Protein AF-A0A4S8IXX2-F1 (afdb_monomer)

Mean predicted aligned error: 16.17 Å

Solvent-accessible surface area (backbone atoms only — not comparable to full-atom values): 12368 Å² total; per-residue (Å²): 140,84,85,82,76,86,82,78,75,80,80,81,74,76,79,75,79,65,59,66,34,79,35,78,36,78,35,72,67,45,66,26,77,25,74,28,74,30,72,52,15,35,19,37,19,36,22,33,17,50,48,18,38,21,39,20,35,20,34,20,49,48,17,36,21,38,20,35,23,34,21,47,47,18,39,22,38,20,36,22,35,18,47,47,19,37,21,38,20,36,22,34,20,46,46,19,38,21,36,21,36,24,34,18,48,45,19,38,22,38,22,35,24,34,18,45,47,19,38,23,39,21,36,23,34,20,50,48,21,38,22,38,22,36,24,36,18,48,45,21,38,23,40,22,37,24,34,19,48,47,19,40,20,39,21,36,25,36,16,54,53,24,44,20,40,24,35,26,34,23,71,66,36,44,30,40,31,36,25,31,6,45,64,49,51,60,47,69,48,62,67,49,97,66,46,49,75,47,74,50,57,46,75,79,79,78,84,78,86,83,88,88,84,82,90,80,90,72,84,73,62,64,39,62,25,38,26,83,89,74,76,45,75,44,81,35,43,81,85,62,50,62,31,91,90,73,72,42,64,39,43,69,74,70,82,87,76,84,133

Foldseek 3Di:
DDDDDDDDDDDDDPDDPFDEWEWEWEDEAEEIETEWEDEAEEYHYEYEYEAEEYHYEYEYEAYEYHYEYEYEAYEYHYEYEYEAEEYHWEYEYEAEEYHTEYEYEAEEYHYEYEYEHYEYHTEYEYEHYEYEYEYEYEHYEYHYEYEYEAEEYEYEYEYEHYAYEYEYEYNHYEYEYEYEYANAHYDYDYDDPHYDYHYDYNPPDPDDDDDDDDDDDDDQQWFWWADPVVRDIDGHGPPDQADPPPRGGTHTPDPPDDD

pLDDT: mean 72.52, std 16.76, range [26.11, 91.19]

Radius of gyration: 26.96 Å; Cα contacts (8 Å, |Δi|>4): 853; chains: 1; bounding box: 91×46×89 Å

Sequence (259 aa):
MRTAGPATTPAETPPAPATDTTGSSYDASGDTTGSSYDASGDTTGSSYDASGDTTGSSYDASGDTTGSSYDASGDTTGSSYDASGDTTGSSYDASGDTTGSSYDASGDTTGSSYDASGDTTGSSYDASGDTTGSSYDASGDTTGSSYDASGDTTGSSYDASGDTTGSSYDASGDTTGSSYDASGDTTASGDTPGSSSLSSASSTETSASVDHVGGGGGGHVLVAAGCRACFTYFMVPKRAHVCPSCGGRLFHLGNNGSS

Structure (mmCIF, N/CA/C/O backbone):
data_AF-A0A4S8IXX2-F1
#
_entry.id   AF-A0A4S8IXX2-F1
#
loop_
_atom_site.group_PDB
_atom_site.id
_atom_site.type_symbol
_atom_site.label_atom_id
_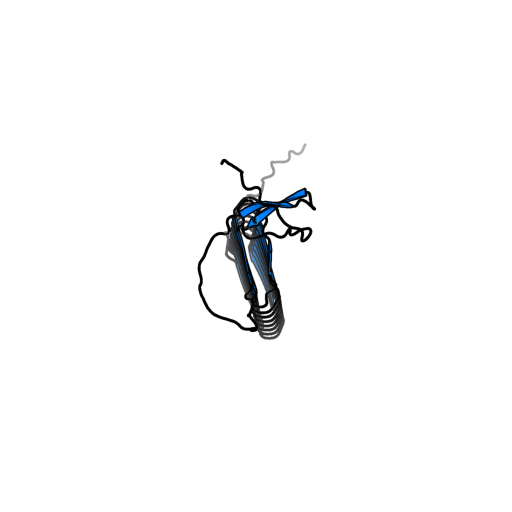atom_site.label_alt_id
_atom_site.label_comp_id
_atom_site.label_asym_id
_atom_site.label_entity_id
_atom_site.label_seq_id
_atom_site.pdbx_PDB_ins_code
_atom_site.Cartn_x
_atom_site.Cartn_y
_atom_site.Cartn_z
_atom_site.occupancy
_atom_site.B_iso_or_equiv
_atom_site.auth_seq_id
_atom_site.auth_comp_id
_atom_site.auth_asym_id
_atom_site.auth_atom_id
_atom_site.pdbx_PDB_model_num
ATOM 1 N N . MET A 1 1 ? -27.052 29.754 58.200 1.00 38.47 1 MET A N 1
ATOM 2 C CA . MET A 1 1 ? -25.983 28.742 58.075 1.00 38.47 1 MET A CA 1
ATOM 3 C C . MET A 1 1 ? -26.630 27.449 57.601 1.00 38.47 1 MET A C 1
ATOM 5 O O . MET A 1 1 ? -27.364 26.847 58.370 1.00 38.47 1 MET A O 1
ATOM 9 N N . ARG A 1 2 ? -26.476 27.088 56.322 1.00 37.81 2 ARG A N 1
ATOM 10 C CA . ARG A 1 2 ? -26.885 25.779 55.790 1.00 37.81 2 ARG A CA 1
ATOM 11 C C . ARG A 1 2 ? -25.593 25.056 55.428 1.00 37.81 2 ARG A C 1
ATOM 13 O O . ARG A 1 2 ? -24.861 25.536 54.571 1.00 37.81 2 ARG A O 1
ATOM 20 N N . THR A 1 3 ? -25.279 23.992 56.149 1.00 40.31 3 THR A N 1
ATOM 21 C CA . THR A 1 3 ? -24.159 23.098 55.856 1.00 40.31 3 THR A CA 1
ATOM 22 C C . THR A 1 3 ? -24.541 22.224 54.664 1.00 40.31 3 THR A C 1
ATOM 24 O O . THR A 1 3 ? -25.563 21.541 54.695 1.00 40.31 3 THR A O 1
ATOM 27 N N . ALA A 1 4 ? -23.757 22.294 53.588 1.00 39.34 4 ALA A N 1
ATOM 28 C CA . ALA A 1 4 ? -23.853 21.363 52.471 1.00 39.34 4 ALA A CA 1
ATOM 29 C C . ALA A 1 4 ? -23.266 20.010 52.908 1.00 39.34 4 ALA A C 1
ATOM 31 O O . ALA A 1 4 ? -22.176 19.970 53.479 1.00 39.34 4 ALA A O 1
ATOM 32 N N . GLY A 1 5 ? -24.014 18.924 52.699 1.00 44.62 5 GLY A N 1
ATOM 33 C CA . GLY A 1 5 ? -23.525 17.556 52.898 1.00 44.62 5 GLY A CA 1
ATOM 34 C C . GLY A 1 5 ? -22.532 17.145 51.800 1.00 44.62 5 GLY A C 1
ATOM 35 O O . GLY A 1 5 ? -22.492 17.796 50.754 1.00 44.62 5 GLY A O 1
ATOM 36 N N . PRO A 1 6 ? -21.723 16.094 52.027 1.00 47.06 6 PRO A N 1
ATOM 37 C CA . PRO A 1 6 ? -20.707 15.661 51.073 1.00 47.06 6 PRO A CA 1
ATOM 38 C C . PRO A 1 6 ? -21.357 15.155 49.781 1.00 47.06 6 PRO A C 1
ATOM 40 O O . PRO A 1 6 ? -22.288 14.350 49.814 1.00 47.06 6 PRO A O 1
ATOM 43 N N . ALA A 1 7 ? -20.857 15.645 48.647 1.00 46.16 7 ALA A N 1
ATOM 44 C CA . ALA A 1 7 ? -21.225 15.161 47.327 1.00 46.16 7 ALA A CA 1
ATOM 45 C C . ALA A 1 7 ? -20.752 13.709 47.179 1.00 46.16 7 ALA A C 1
ATOM 47 O O . ALA A 1 7 ? -19.560 13.427 47.278 1.00 46.16 7 ALA A O 1
ATOM 48 N N . THR A 1 8 ? -21.684 12.784 46.971 1.00 44.91 8 THR A N 1
ATOM 49 C CA . THR A 1 8 ? -21.369 11.415 46.565 1.00 44.91 8 THR A CA 1
ATOM 50 C C . THR A 1 8 ? -21.004 11.431 45.088 1.00 44.91 8 THR A C 1
ATOM 52 O O . THR A 1 8 ? -21.861 11.702 44.246 1.00 44.91 8 THR A O 1
ATOM 55 N N . THR A 1 9 ? -19.737 11.170 44.782 1.00 46.50 9 THR A N 1
ATOM 56 C CA . THR A 1 9 ? -19.260 10.897 43.424 1.00 46.50 9 THR A CA 1
ATOM 57 C C . THR A 1 9 ? -20.029 9.693 42.860 1.00 46.50 9 THR A C 1
ATOM 59 O O . THR A 1 9 ? -20.163 8.699 43.582 1.00 46.50 9 THR A O 1
ATOM 62 N N . PRO A 1 10 ? -20.571 9.743 41.628 1.00 44.53 10 PRO A N 1
ATOM 63 C CA . PRO A 1 10 ? -21.156 8.563 41.000 1.00 44.53 10 PRO A CA 1
ATOM 64 C C . PRO A 1 10 ? -20.076 7.488 40.846 1.00 44.53 10 PRO A C 1
ATOM 66 O O . PRO A 1 10 ? -18.954 7.802 40.455 1.00 44.53 10 PRO A O 1
ATOM 69 N N . ALA A 1 11 ? -20.404 6.241 41.180 1.00 47.47 11 ALA A N 1
ATOM 70 C CA . ALA A 1 11 ? -19.545 5.105 40.877 1.00 47.47 11 ALA A CA 1
ATOM 71 C C . ALA A 1 11 ? -19.406 4.989 39.352 1.00 47.47 11 ALA A C 1
ATOM 73 O O . ALA A 1 11 ? -20.423 4.952 38.656 1.00 47.47 11 ALA A O 1
ATOM 74 N N . GLU A 1 12 ? -18.171 4.962 38.848 1.00 42.22 12 GLU A N 1
ATOM 75 C CA . GLU A 1 12 ? -17.896 4.637 37.450 1.00 42.22 12 GLU A CA 1
ATOM 76 C C . GLU A 1 12 ? -18.448 3.243 37.151 1.00 42.22 12 GLU A C 1
ATOM 78 O O . GLU A 1 12 ? -18.114 2.257 37.814 1.00 42.22 12 GLU A O 1
ATOM 83 N N . THR A 1 13 ? -19.343 3.177 36.169 1.00 40.31 13 THR A N 1
ATOM 84 C CA . THR A 1 13 ? -19.750 1.922 35.543 1.00 40.31 13 THR A CA 1
ATOM 85 C C . THR A 1 13 ? -18.489 1.266 34.971 1.00 40.31 13 THR A C 1
ATOM 87 O O . THR A 1 13 ? -17.766 1.950 34.245 1.00 40.31 13 THR A O 1
ATOM 90 N N . PRO A 1 14 ? -18.191 -0.011 35.280 1.00 50.44 14 PRO A N 1
ATOM 91 C CA . PRO A 1 14 ? -17.047 -0.691 34.679 1.00 50.44 14 PRO A CA 1
ATOM 92 C C . PRO A 1 14 ? -17.169 -0.652 33.146 1.00 50.44 14 PRO A C 1
ATOM 94 O O . PRO A 1 14 ? -18.295 -0.771 32.646 1.00 50.44 14 PRO A O 1
ATOM 97 N N . PRO A 1 15 ? -16.058 -0.458 32.407 1.00 53.66 15 PRO A N 1
ATOM 98 C CA . PRO A 1 15 ? -16.091 -0.424 30.950 1.00 53.66 15 PRO A CA 1
ATOM 99 C C . PRO A 1 15 ? -16.740 -1.705 30.418 1.00 53.66 15 PRO A C 1
ATOM 101 O O . PRO A 1 15 ? -16.569 -2.787 30.990 1.00 53.66 15 PRO A O 1
ATOM 104 N N . ALA A 1 16 ? -17.547 -1.563 29.364 1.00 53.31 16 ALA A N 1
ATOM 105 C CA . ALA A 1 16 ? -18.100 -2.705 28.646 1.00 53.31 16 ALA A CA 1
ATOM 106 C C . ALA A 1 16 ? -16.948 -3.632 28.206 1.00 53.31 16 ALA A C 1
ATOM 108 O O . ALA A 1 16 ? -15.847 -3.133 27.966 1.00 53.31 16 ALA A O 1
ATOM 109 N N . PRO A 1 17 ? -17.155 -4.962 28.145 1.00 56.91 17 PRO A N 1
ATOM 110 C CA . PRO A 1 17 ? -16.131 -5.845 27.600 1.00 56.91 17 PRO A CA 1
ATOM 111 C C . PRO A 1 17 ? -15.782 -5.383 26.182 1.00 56.91 17 PRO A C 1
ATOM 113 O O . PRO A 1 17 ? -16.694 -5.038 25.431 1.00 56.91 17 PRO A O 1
ATOM 116 N N . ALA A 1 18 ? -14.490 -5.371 25.849 1.00 61.41 18 ALA A N 1
ATOM 117 C CA . ALA A 1 18 ? -14.032 -5.199 24.477 1.00 61.41 18 ALA A CA 1
ATOM 118 C C . ALA A 1 18 ? -14.762 -6.218 23.590 1.00 61.41 18 ALA A C 1
ATOM 120 O O . ALA A 1 18 ? -14.842 -7.402 23.938 1.00 61.41 18 ALA A O 1
ATOM 121 N N . THR A 1 19 ? -15.381 -5.742 22.518 1.00 77.25 19 THR A N 1
ATOM 122 C CA . THR A 1 19 ? -16.082 -6.577 21.545 1.00 77.25 19 THR A CA 1
ATOM 123 C C . THR A 1 19 ? -15.497 -6.276 20.192 1.00 77.25 19 THR A C 1
ATOM 125 O O . THR A 1 19 ? -15.537 -5.122 19.799 1.00 77.25 19 THR A O 1
ATOM 128 N N . ASP A 1 20 ? -15.019 -7.294 19.496 1.00 86.88 20 ASP A N 1
ATOM 129 C CA . ASP A 1 20 ? -14.413 -7.120 18.180 1.00 86.88 20 ASP A CA 1
ATOM 130 C C . ASP A 1 20 ? -15.439 -6.570 17.176 1.0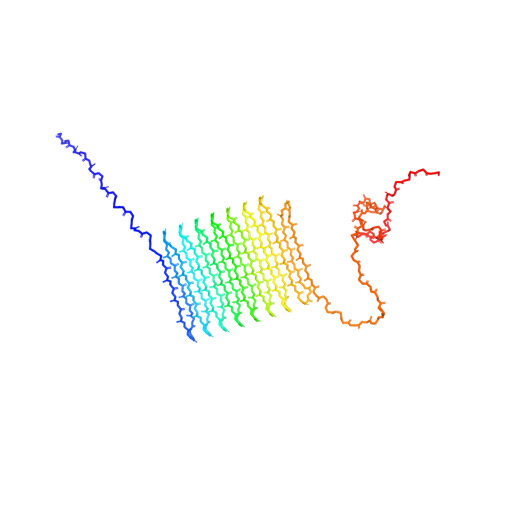0 86.88 20 ASP A C 1
ATOM 132 O O . ASP A 1 20 ? -16.615 -6.972 17.167 1.00 86.88 20 ASP A O 1
ATOM 136 N N . THR A 1 21 ? -14.987 -5.665 16.310 1.00 88.25 21 THR A N 1
ATOM 137 C CA . THR A 1 21 ? -15.799 -5.035 15.271 1.00 88.25 21 THR A CA 1
ATOM 138 C C . THR A 1 21 ? -15.421 -5.588 13.903 1.00 88.25 21 THR A C 1
ATOM 140 O O . THR A 1 21 ? -14.282 -5.506 13.456 1.00 88.25 21 THR A O 1
ATOM 143 N N . THR A 1 22 ? -16.407 -6.125 13.180 1.00 88.94 22 THR A N 1
ATOM 144 C CA . THR A 1 22 ? -16.235 -6.560 11.787 1.00 88.94 22 THR A CA 1
ATOM 145 C C . THR A 1 22 ? -17.190 -5.806 10.869 1.00 88.94 22 THR A C 1
ATOM 147 O O . THR A 1 22 ? -18.410 -5.885 11.037 1.00 88.94 22 THR A O 1
ATOM 150 N N . GLY A 1 23 ? -16.640 -5.100 9.881 1.00 86.94 23 GLY A N 1
ATOM 151 C CA . GLY A 1 23 ? -17.380 -4.381 8.848 1.00 86.94 23 GLY A CA 1
ATOM 152 C C . GLY A 1 23 ? -17.080 -4.922 7.452 1.00 86.94 23 GLY A C 1
ATOM 153 O O . GLY A 1 23 ? -15.939 -5.239 7.119 1.00 86.94 23 GLY A O 1
ATOM 154 N N . SER A 1 24 ? -18.109 -5.032 6.609 1.00 88.19 24 SER A N 1
ATOM 155 C CA . SER A 1 24 ? -17.925 -5.374 5.195 1.00 88.19 24 SER A CA 1
ATOM 156 C C . SER A 1 24 ? -18.872 -4.586 4.296 1.00 88.19 24 SER A C 1
ATOM 158 O O . SER A 1 24 ? -20.066 -4.488 4.594 1.00 88.19 24 SER A O 1
ATOM 160 N N . SER A 1 25 ? -18.354 -4.060 3.190 1.00 85.62 25 SER A N 1
ATOM 161 C CA . SER A 1 25 ? -19.112 -3.376 2.139 1.00 85.62 25 SER A CA 1
ATOM 162 C C . SER A 1 25 ? -18.880 -4.042 0.781 1.00 85.62 25 SER A C 1
ATOM 164 O O . SER A 1 25 ? -17.809 -4.580 0.506 1.00 85.62 25 SER A O 1
ATOM 166 N N . TYR A 1 26 ? -19.932 -4.053 -0.039 1.00 87.25 26 TYR A N 1
ATOM 167 C CA . TYR A 1 26 ? -19.951 -4.660 -1.367 1.00 87.25 26 TYR A CA 1
ATOM 168 C C . TYR A 1 26 ? -20.853 -3.837 -2.287 1.00 87.25 26 TYR A C 1
ATOM 170 O O . TYR A 1 26 ? -22.044 -3.686 -1.984 1.00 87.25 26 TYR A O 1
ATOM 178 N N . ASP A 1 27 ? -20.317 -3.400 -3.418 1.00 82.94 27 ASP A N 1
ATOM 179 C CA . ASP A 1 27 ? -21.084 -2.983 -4.590 1.00 82.94 27 ASP A CA 1
ATOM 180 C C . ASP A 1 27 ? -20.535 -3.707 -5.834 1.00 82.94 27 ASP A C 1
ATOM 182 O O . ASP A 1 27 ? -19.435 -4.251 -5.858 1.00 82.94 27 ASP A O 1
ATOM 186 N N . ALA A 1 28 ? -21.380 -3.843 -6.848 1.00 74.75 28 ALA A N 1
ATOM 187 C CA . ALA A 1 28 ? -21.041 -4.474 -8.114 1.00 74.75 28 ALA A CA 1
ATOM 188 C C . ALA A 1 28 ? -20.811 -3.457 -9.242 1.00 74.75 28 ALA A C 1
ATOM 190 O O . ALA A 1 28 ? -20.402 -3.863 -10.329 1.00 74.75 28 ALA A O 1
ATOM 191 N N . SER A 1 29 ? -21.212 -2.196 -9.056 1.00 72.00 29 SER A N 1
ATOM 192 C CA . SER A 1 29 ? -21.340 -1.224 -10.154 1.00 72.00 29 SER A CA 1
ATOM 193 C C . SER A 1 29 ? -21.410 0.254 -9.749 1.00 72.00 29 SER A C 1
ATOM 195 O O . SER A 1 29 ? -21.463 1.106 -10.638 1.00 72.00 29 SER A O 1
ATOM 197 N N . GLY A 1 30 ? -21.517 0.562 -8.457 1.00 74.75 30 GLY A N 1
ATOM 198 C CA . GLY A 1 30 ? -21.353 1.909 -7.899 1.00 74.75 30 GLY A CA 1
ATOM 199 C C . GLY A 1 30 ? -19.987 2.061 -7.240 1.00 74.75 30 GLY A C 1
ATOM 200 O O . GLY A 1 30 ? -19.185 1.160 -7.360 1.00 74.75 30 GLY A O 1
ATOM 201 N N . ASP A 1 31 ? -19.741 3.175 -6.553 1.00 84.75 31 ASP A N 1
ATOM 202 C CA . ASP A 1 31 ? -18.543 3.328 -5.719 1.00 84.75 31 ASP A CA 1
ATOM 203 C C . ASP A 1 31 ? -18.809 2.740 -4.328 1.00 84.75 31 ASP A C 1
ATOM 205 O O . ASP A 1 31 ? -19.866 2.985 -3.723 1.00 84.75 31 ASP A O 1
ATOM 209 N N . THR A 1 32 ? -17.834 2.023 -3.775 1.00 86.44 32 THR A N 1
ATOM 210 C CA . THR A 1 32 ? -17.931 1.410 -2.451 1.00 86.44 32 THR A CA 1
ATOM 211 C C . THR A 1 32 ? -17.146 2.213 -1.421 1.00 86.44 32 THR A C 1
ATOM 213 O O . THR A 1 32 ? -15.934 2.365 -1.507 1.00 86.44 32 THR A O 1
ATOM 216 N N . THR A 1 33 ? -17.815 2.676 -0.360 1.00 86.81 33 THR A N 1
ATOM 217 C CA . THR A 1 33 ? -17.1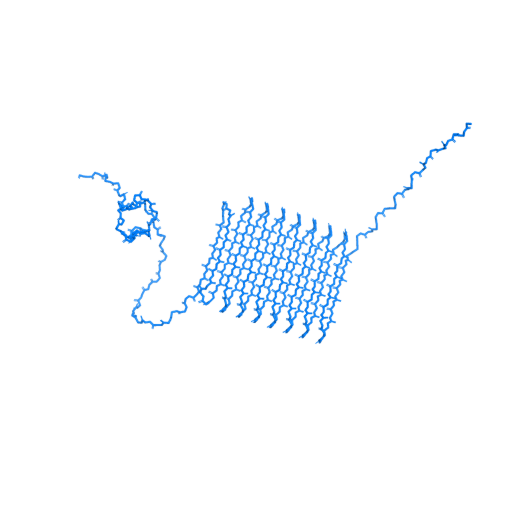44 3.235 0.827 1.00 86.81 33 THR A CA 1
ATOM 218 C C . THR A 1 33 ? -17.448 2.392 2.061 1.00 86.81 33 THR A C 1
ATOM 220 O O . THR A 1 33 ? -18.606 2.272 2.469 1.00 86.81 33 THR A O 1
ATOM 223 N N . GLY A 1 34 ? -16.410 1.817 2.668 1.00 84.19 34 GLY A N 1
ATOM 224 C CA . GLY A 1 34 ? -16.484 1.045 3.907 1.00 84.19 34 GLY A CA 1
ATOM 225 C C . GLY A 1 34 ? -15.678 1.695 5.029 1.00 84.19 34 GLY A C 1
ATOM 226 O O . GLY A 1 34 ? -14.563 2.171 4.819 1.00 84.19 34 GLY A O 1
ATOM 227 N N . SER A 1 35 ? -16.226 1.718 6.245 1.00 85.88 35 SER A N 1
ATOM 228 C CA . SER A 1 35 ? -15.482 2.153 7.431 1.00 85.88 35 SER A CA 1
ATOM 229 C C . SER A 1 35 ? -15.801 1.282 8.639 1.00 85.88 35 SER A C 1
ATOM 231 O O . SER A 1 35 ? -16.975 1.037 8.922 1.00 85.88 35 SER A O 1
ATOM 233 N N . SER A 1 36 ? -14.763 0.848 9.352 1.00 86.00 36 SER A N 1
ATOM 234 C CA . SER A 1 36 ? -14.866 0.078 10.597 1.00 86.00 36 SER A CA 1
ATOM 235 C C . SER A 1 36 ? -14.127 0.810 11.714 1.00 86.00 36 SER A C 1
ATOM 237 O O . SER A 1 36 ? -13.065 1.382 11.475 1.00 86.00 36 SER A O 1
ATOM 239 N N . TYR A 1 37 ? -14.720 0.835 12.906 1.00 84.81 37 TYR A N 1
ATOM 240 C CA . TYR A 1 37 ? -14.180 1.524 14.075 1.00 84.81 37 TYR A CA 1
ATOM 241 C C . TYR A 1 37 ? -14.445 0.694 15.324 1.00 84.81 37 TYR A C 1
ATOM 243 O O . TYR A 1 37 ? -15.614 0.435 15.630 1.00 84.81 37 TYR A O 1
ATOM 251 N N . ASP A 1 38 ? -13.390 0.391 16.067 1.00 83.06 38 ASP A N 1
ATOM 252 C CA . ASP A 1 38 ? -13.474 -0.013 17.463 1.00 83.06 38 ASP A CA 1
ATOM 253 C C . ASP A 1 38 ? -12.561 0.860 18.334 1.00 83.06 38 ASP A C 1
ATOM 255 O O . ASP A 1 38 ? -11.720 1.624 17.859 1.00 83.06 38 ASP A O 1
ATOM 259 N N . ALA A 1 39 ? -12.804 0.826 19.638 1.00 76.19 39 ALA A N 1
ATOM 260 C CA . ALA A 1 39 ? -12.034 1.574 20.618 1.00 76.19 39 ALA A CA 1
ATOM 261 C C . ALA A 1 39 ? -11.232 0.664 21.556 1.00 76.19 39 ALA A C 1
ATOM 263 O O . ALA A 1 39 ? -10.515 1.181 22.414 1.00 76.19 39 ALA A O 1
ATOM 264 N N . SER A 1 40 ? -11.464 -0.652 21.554 1.00 75.44 40 SER A N 1
ATOM 265 C CA . SER A 1 40 ? -10.973 -1.549 22.608 1.00 75.44 40 SER A CA 1
ATOM 266 C C . SER A 1 40 ? -10.858 -3.029 22.229 1.00 75.44 40 SER A C 1
ATOM 268 O O . SER A 1 40 ? -10.172 -3.743 22.958 1.00 75.44 40 SER A O 1
ATOM 270 N N . GLY A 1 41 ? -11.591 -3.517 21.227 1.00 79.75 41 GLY A N 1
ATOM 271 C CA . GLY A 1 41 ? -11.487 -4.879 20.680 1.00 79.75 41 GLY A CA 1
ATOM 272 C C . GLY A 1 41 ? -11.005 -4.842 19.237 1.00 79.75 41 GLY A C 1
ATOM 273 O O . GLY A 1 41 ? -10.939 -3.763 18.686 1.00 79.75 41 GLY A O 1
ATOM 274 N N . ASP A 1 42 ? -10.702 -5.983 18.625 1.00 85.12 42 ASP A N 1
ATOM 275 C CA . ASP A 1 42 ? -10.042 -5.992 17.312 1.00 85.12 42 ASP A CA 1
ATOM 276 C C . ASP A 1 42 ? -10.968 -5.481 16.194 1.00 85.12 42 ASP A C 1
ATOM 278 O O . ASP A 1 42 ? -12.171 -5.779 16.169 1.00 85.12 42 ASP A O 1
ATOM 282 N N . THR A 1 43 ? -10.406 -4.769 15.215 1.00 87.38 43 THR A N 1
ATOM 283 C CA . THR A 1 43 ? -11.143 -4.213 14.075 1.00 87.38 43 THR A CA 1
ATOM 284 C C . THR A 1 43 ? -10.788 -4.936 12.779 1.00 87.38 43 THR A C 1
ATOM 286 O O . THR A 1 43 ? -9.651 -4.928 12.322 1.00 87.38 43 THR A O 1
ATOM 289 N N . THR A 1 44 ? -11.785 -5.514 12.105 1.00 89.06 44 THR A N 1
ATOM 290 C CA . THR A 1 44 ? -11.643 -6.059 10.745 1.00 89.06 44 THR A CA 1
ATOM 291 C C . THR A 1 44 ? -12.577 -5.345 9.771 1.00 89.06 44 THR A C 1
ATOM 293 O O . THR A 1 44 ? -13.799 -5.440 9.893 1.00 89.06 44 THR A O 1
ATOM 296 N N . GLY A 1 45 ? -12.021 -4.662 8.773 1.00 87.25 45 GLY A N 1
ATOM 297 C CA . GLY A 1 45 ? -12.770 -3.990 7.712 1.00 87.25 45 GLY A CA 1
ATOM 298 C C . GLY A 1 45 ? -12.463 -4.562 6.332 1.00 87.25 45 GLY A C 1
ATOM 299 O O . GLY A 1 45 ? -11.304 -4.763 5.974 1.00 87.25 45 GLY A O 1
ATOM 300 N N . SER A 1 46 ? -13.496 -4.805 5.526 1.00 87.31 46 SER A N 1
ATOM 301 C CA . SER A 1 46 ? -13.333 -5.228 4.129 1.00 87.31 46 SER A CA 1
ATOM 302 C C . SER A 1 46 ? -14.243 -4.449 3.185 1.00 87.31 46 SER A C 1
ATOM 304 O O . SER A 1 46 ? -15.443 -4.356 3.429 1.00 87.31 46 SER A O 1
ATOM 306 N N . SER A 1 47 ? -13.692 -3.920 2.097 1.00 86.44 47 SER A N 1
ATOM 307 C CA . SER A 1 47 ? -14.461 -3.262 1.032 1.00 86.44 47 SER A CA 1
ATOM 308 C C . SER A 1 47 ? -14.203 -3.957 -0.298 1.00 86.44 47 SER A C 1
ATOM 310 O O . SER A 1 47 ? -13.057 -4.290 -0.598 1.00 86.44 47 SER A O 1
ATOM 312 N N . TYR A 1 48 ? -15.266 -4.203 -1.059 1.00 84.62 48 TYR A N 1
ATOM 313 C CA . TYR A 1 48 ? -15.199 -4.803 -2.387 1.00 84.62 48 TYR A CA 1
ATOM 314 C C . TYR A 1 48 ? -16.031 -3.991 -3.371 1.00 84.62 48 TYR A C 1
ATOM 316 O O . TYR A 1 48 ? -17.230 -3.811 -3.136 1.00 84.62 48 TYR A O 1
ATOM 324 N N . ASP A 1 49 ? -15.426 -3.644 -4.499 1.00 84.25 49 ASP A N 1
ATOM 325 C CA . ASP A 1 49 ? -16.133 -3.245 -5.706 1.00 84.25 49 ASP A CA 1
ATOM 326 C C . ASP A 1 49 ? -15.694 -4.072 -6.917 1.00 84.25 49 ASP A C 1
ATOM 328 O O . ASP A 1 49 ? -14.637 -4.704 -6.939 1.00 84.25 49 ASP A O 1
ATOM 332 N N . ALA A 1 50 ? -16.551 -4.117 -7.931 1.00 77.50 50 ALA A N 1
ATOM 333 C CA . ALA A 1 50 ? -16.238 -4.745 -9.204 1.00 77.50 50 ALA A CA 1
ATOM 334 C C . ALA A 1 50 ? -15.994 -3.735 -10.333 1.00 77.50 50 ALA A C 1
ATOM 336 O O . ALA A 1 50 ? -15.419 -4.133 -11.347 1.00 77.50 50 ALA A O 1
ATOM 337 N N . SER A 1 51 ? -16.495 -2.495 -10.242 1.00 75.88 51 SER A N 1
ATOM 338 C CA . SER A 1 51 ? -16.381 -1.530 -11.349 1.00 75.88 51 SER A CA 1
ATOM 339 C C . SER A 1 51 ? -16.560 -0.040 -11.038 1.00 75.88 51 SER A C 1
ATOM 341 O O . SER A 1 51 ? -16.457 0.750 -11.980 1.00 75.88 51 SER A O 1
ATOM 343 N N . GLY A 1 52 ? -16.866 0.360 -9.803 1.00 79.81 52 GLY A N 1
ATOM 344 C CA . GLY A 1 52 ? -16.682 1.747 -9.346 1.00 79.81 52 GLY A CA 1
ATOM 345 C C . GLY A 1 52 ? -15.429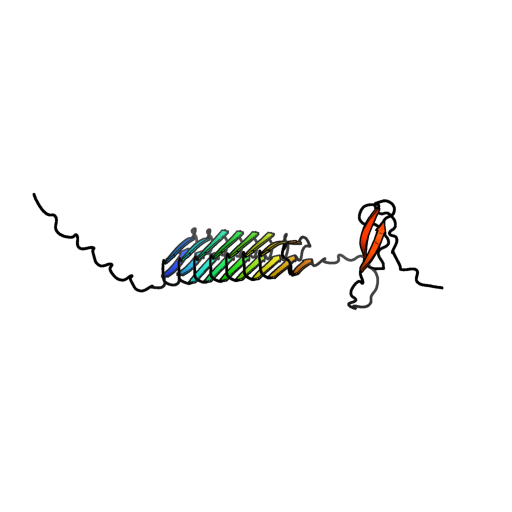 1.881 -8.494 1.00 79.81 52 GLY A C 1
ATOM 346 O O . GLY A 1 52 ? -14.640 0.955 -8.484 1.00 79.81 52 GLY A O 1
ATOM 347 N N . ASP A 1 53 ? -15.249 3.007 -7.805 1.00 85.06 53 ASP A N 1
ATOM 348 C CA . ASP A 1 53 ? -14.075 3.225 -6.948 1.00 85.06 53 ASP A CA 1
ATOM 349 C C . ASP A 1 53 ? -14.284 2.633 -5.544 1.00 85.06 53 ASP A C 1
ATOM 351 O O . ASP A 1 53 ? -15.363 2.753 -4.948 1.00 85.06 53 ASP A O 1
ATOM 355 N N . THR A 1 54 ? -13.228 2.075 -4.948 1.00 86.88 54 THR A N 1
ATOM 356 C CA . THR A 1 54 ? -13.259 1.503 -3.596 1.00 86.88 54 THR A CA 1
ATOM 357 C C . THR A 1 54 ? -12.504 2.375 -2.599 1.00 86.88 54 THR A C 1
ATOM 359 O O . THR A 1 54 ? -11.302 2.580 -2.701 1.00 86.88 54 THR A O 1
ATOM 362 N N . THR A 1 55 ? -13.177 2.831 -1.541 1.00 88.31 55 THR A N 1
ATOM 363 C CA . THR A 1 55 ? -12.543 3.459 -0.371 1.00 88.31 55 THR A CA 1
ATOM 364 C C . THR A 1 55 ? -12.826 2.658 0.898 1.00 88.31 55 THR A C 1
ATOM 366 O O . THR A 1 55 ? -13.958 2.622 1.386 1.00 88.31 55 THR A O 1
ATOM 369 N N . GLY A 1 56 ? -11.794 2.043 1.471 1.00 86.50 56 GLY A N 1
ATOM 370 C CA . GLY A 1 56 ? -11.863 1.303 2.729 1.00 86.50 56 GLY A CA 1
ATOM 371 C C . GLY A 1 56 ? -11.064 1.981 3.839 1.00 86.50 56 GLY A C 1
ATOM 372 O O . GLY A 1 56 ? -9.920 2.390 3.643 1.00 86.50 56 GLY A O 1
ATOM 373 N N . SER A 1 57 ? -11.644 2.094 5.034 1.00 87.31 57 SER A N 1
ATOM 374 C CA . SER A 1 57 ? -10.930 2.579 6.221 1.00 87.31 57 SER A CA 1
ATOM 375 C C . SER A 1 57 ? -11.206 1.718 7.451 1.00 87.31 57 SER A C 1
ATOM 377 O O . SER A 1 57 ? -12.360 1.430 7.764 1.00 87.31 57 SER A O 1
ATOM 379 N N . SER A 1 58 ? -10.157 1.341 8.174 1.00 86.69 58 SER A N 1
ATOM 380 C CA . SER A 1 58 ? -10.267 0.641 9.458 1.00 86.69 58 SER A CA 1
ATOM 381 C C . SER A 1 58 ? -9.489 1.405 10.517 1.00 86.69 58 SER A C 1
ATOM 383 O O . SER A 1 58 ? -8.376 1.859 10.253 1.00 86.69 58 SER A O 1
ATOM 385 N N . TYR A 1 59 ? -10.102 1.587 11.681 1.00 84.69 59 TYR A N 1
ATOM 386 C CA . TYR A 1 59 ? -9.508 2.286 12.810 1.00 84.69 59 TYR A CA 1
ATOM 387 C C . TYR A 1 59 ? -9.700 1.475 14.082 1.00 84.69 59 TYR A C 1
ATOM 389 O O . TYR A 1 59 ? -10.841 1.138 14.414 1.00 84.69 59 TYR A O 1
ATOM 397 N N . ASP A 1 60 ? -8.616 1.311 14.825 1.00 84.88 60 ASP A N 1
ATOM 398 C CA . ASP A 1 60 ? -8.640 0.887 16.214 1.00 84.88 60 ASP A CA 1
ATOM 399 C C . ASP A 1 60 ? -7.794 1.806 17.104 1.00 84.88 60 ASP A C 1
ATOM 401 O O . ASP A 1 60 ? -6.930 2.556 16.646 1.00 84.88 60 ASP A O 1
ATOM 405 N N . ALA A 1 61 ? -8.075 1.784 18.403 1.00 78.44 61 ALA A N 1
ATOM 406 C CA . ALA A 1 61 ? -7.309 2.512 19.403 1.00 78.44 61 ALA A CA 1
ATOM 407 C C . ALA A 1 61 ? -6.469 1.604 20.314 1.00 78.44 61 ALA A C 1
ATOM 409 O O . ALA A 1 61 ? -5.597 2.115 21.026 1.00 78.44 61 ALA A O 1
ATOM 410 N N . SER A 1 62 ? -6.787 0.314 20.437 1.00 78.31 62 SER A N 1
ATOM 411 C CA . SER A 1 62 ? -6.201 -0.558 21.465 1.00 78.31 62 SER A CA 1
ATOM 412 C C . SER A 1 62 ? -6.212 -2.064 21.162 1.00 78.31 62 SER A C 1
ATOM 414 O O . SER A 1 62 ? -5.539 -2.787 21.898 1.00 78.31 62 SER A O 1
ATOM 416 N N . GLY A 1 63 ? -7.007 -2.535 20.199 1.00 81.94 63 GLY A N 1
ATOM 417 C CA . GLY A 1 63 ? -6.959 -3.893 19.640 1.00 81.94 63 GLY A CA 1
ATOM 418 C C . GLY A 1 63 ? -6.087 -3.946 18.389 1.00 81.94 63 GLY A C 1
ATOM 419 O O . GLY A 1 63 ? -5.368 -2.991 18.145 1.00 81.94 63 GLY A O 1
ATOM 420 N N . ASP A 1 64 ? -6.154 -5.038 17.627 1.00 86.44 64 ASP A N 1
ATOM 421 C CA . ASP A 1 64 ? -5.463 -5.159 16.335 1.00 86.44 64 ASP A CA 1
ATOM 422 C C . ASP A 1 64 ? -6.359 -4.689 15.175 1.00 86.44 64 ASP A C 1
ATOM 424 O O . ASP A 1 64 ? -7.572 -4.940 15.154 1.00 86.44 64 ASP A O 1
ATOM 428 N N . THR A 1 65 ? -5.763 -4.087 14.142 1.00 88.38 65 THR A N 1
ATOM 429 C CA . THR A 1 65 ? -6.477 -3.598 12.955 1.00 88.38 65 THR A CA 1
ATOM 430 C C . THR A 1 65 ? -6.143 -4.415 11.710 1.00 88.38 65 THR A C 1
ATOM 432 O O . THR A 1 65 ? -5.009 -4.447 11.246 1.00 88.38 65 THR A O 1
ATOM 435 N N . THR A 1 66 ? -7.153 -5.006 11.070 1.00 90.19 66 THR A N 1
ATOM 436 C CA . THR A 1 66 ? -7.040 -5.609 9.731 1.00 90.19 66 THR A CA 1
ATOM 437 C C . THR A 1 66 ? -7.954 -4.902 8.733 1.00 90.19 66 THR A C 1
ATOM 439 O O . THR A 1 66 ? -9.180 -4.974 8.830 1.00 90.19 66 THR A O 1
ATOM 442 N N . GLY A 1 67 ? -7.373 -4.247 7.729 1.00 88.19 67 GLY A N 1
ATOM 443 C CA . GLY A 1 67 ? -8.096 -3.601 6.635 1.00 88.19 67 GLY A CA 1
ATOM 444 C C . GLY A 1 67 ? -7.805 -4.247 5.285 1.00 88.19 67 GLY A C 1
ATOM 445 O O . GLY A 1 67 ? -6.655 -4.503 4.934 1.00 88.19 67 GLY A O 1
ATOM 446 N N . SER A 1 68 ? -8.846 -4.496 4.492 1.00 88.38 68 SER A N 1
ATOM 447 C CA . SER A 1 68 ? -8.708 -4.971 3.112 1.00 88.38 68 SER A CA 1
ATOM 448 C C . SER A 1 68 ? -9.619 -4.205 2.160 1.00 88.38 68 SER A C 1
ATOM 450 O O . SER A 1 68 ? -10.810 -4.051 2.427 1.00 88.38 68 SER A O 1
ATOM 452 N N . SER A 1 69 ? -9.070 -3.747 1.040 1.00 87.12 69 SER A N 1
ATOM 453 C CA . SER A 1 69 ? -9.831 -3.119 -0.045 1.00 87.12 69 SER A CA 1
ATOM 454 C C . SER A 1 69 ? -9.522 -3.831 -1.354 1.00 87.12 69 SER A C 1
ATOM 456 O O . SER A 1 69 ? -8.358 -4.119 -1.634 1.00 87.12 69 SER A O 1
ATOM 458 N N . TYR A 1 70 ? -10.565 -4.157 -2.107 1.00 85.19 70 TYR A N 1
ATOM 459 C CA . TYR A 1 70 ? -10.467 -4.814 -3.401 1.00 85.19 70 TYR A CA 1
ATOM 460 C C . TYR A 1 70 ? -11.317 -4.070 -4.416 1.00 85.19 70 TYR A C 1
ATOM 462 O O . TYR A 1 70 ? -12.515 -3.893 -4.183 1.00 85.19 70 TYR A O 1
ATOM 470 N N . ASP A 1 71 ? -10.717 -3.784 -5.559 1.00 85.12 71 ASP A N 1
ATOM 471 C CA . ASP A 1 71 ? -11.410 -3.376 -6.766 1.00 85.12 71 ASP A CA 1
ATOM 472 C C . ASP A 1 71 ? -10.951 -4.209 -7.965 1.00 85.12 71 ASP A C 1
ATOM 474 O O . ASP A 1 71 ? -9.882 -4.827 -7.968 1.00 85.12 71 ASP A O 1
ATOM 478 N N . ALA A 1 72 ? -11.790 -4.269 -8.992 1.00 80.06 72 ALA A N 1
ATOM 479 C CA . ALA A 1 72 ? -11.450 -4.917 -10.247 1.00 80.06 72 ALA A CA 1
ATOM 480 C C . ALA A 1 72 ? -11.247 -3.931 -11.405 1.00 80.06 72 ALA A C 1
ATOM 482 O O . ALA A 1 72 ? -10.641 -4.336 -12.399 1.00 80.06 72 ALA A O 1
ATOM 483 N N . SER A 1 73 ? -11.785 -2.707 -11.352 1.00 79.25 73 SER A N 1
ATOM 484 C CA . SER A 1 73 ? -11.657 -1.760 -12.472 1.00 79.25 73 SER A CA 1
ATOM 485 C C . SER A 1 73 ? -11.846 -0.264 -12.191 1.00 79.25 73 SER A C 1
ATOM 487 O O . SER A 1 73 ? -11.690 0.507 -13.141 1.00 79.25 73 SER A O 1
ATOM 489 N N . GLY A 1 74 ? -12.194 0.151 -10.972 1.00 82.62 74 GLY A N 1
ATOM 490 C CA . GLY A 1 74 ? -12.062 1.540 -10.513 1.00 82.62 74 GLY A CA 1
ATOM 491 C C . GLY A 1 74 ? -10.764 1.751 -9.742 1.00 82.62 74 GLY A C 1
ATOM 492 O O . GLY A 1 74 ? -9.896 0.897 -9.818 1.00 82.62 74 GLY A O 1
ATOM 493 N N . ASP A 1 75 ? -10.633 2.872 -9.032 1.00 86.44 75 ASP A N 1
ATOM 494 C CA . ASP A 1 75 ? -9.465 3.154 -8.187 1.00 86.44 75 ASP A CA 1
ATOM 495 C C . ASP A 1 75 ? -9.666 2.623 -6.755 1.00 86.44 75 ASP A C 1
ATOM 497 O O . ASP A 1 75 ? -10.742 2.759 -6.157 1.00 86.44 75 ASP A O 1
ATOM 501 N N . THR A 1 76 ? -8.601 2.106 -6.138 1.00 87.88 76 THR A N 1
ATOM 502 C CA . THR A 1 76 ? -8.628 1.574 -4.769 1.00 87.88 76 THR A CA 1
ATOM 503 C C . THR A 1 76 ? -7.878 2.470 -3.791 1.00 87.88 76 THR A C 1
ATOM 505 O O . THR A 1 76 ? -6.664 2.627 -3.861 1.00 87.88 76 THR A O 1
ATOM 508 N N . THR A 1 77 ? -8.563 2.979 -2.765 1.00 89.62 77 THR A N 1
ATOM 509 C CA . THR A 1 77 ? -7.947 3.630 -1.599 1.00 89.62 77 THR A CA 1
ATOM 510 C C . THR A 1 77 ? -8.225 2.844 -0.320 1.00 89.62 77 THR A C 1
ATOM 512 O O . THR A 1 77 ? -9.356 2.775 0.159 1.00 89.62 77 THR A O 1
ATOM 515 N N . GLY A 1 78 ? -7.176 2.287 0.282 1.00 87.81 78 GLY A N 1
ATOM 516 C CA . GLY A 1 78 ? -7.237 1.576 1.558 1.00 87.81 78 GLY A CA 1
ATOM 517 C C . GLY A 1 78 ? -6.441 2.290 2.645 1.00 87.81 78 GLY A C 1
ATOM 518 O O . GLY A 1 78 ? -5.298 2.694 2.433 1.00 87.81 78 GLY A O 1
ATOM 519 N N . SER A 1 79 ? -7.027 2.441 3.831 1.00 88.56 79 SER A N 1
ATOM 520 C CA . SER A 1 79 ? -6.337 2.979 5.009 1.00 88.56 79 SER A CA 1
ATOM 521 C C . SER A 1 79 ? -6.609 2.138 6.251 1.00 88.56 79 SER A C 1
ATOM 523 O O . SER A 1 79 ? -7.761 1.841 6.563 1.00 88.56 79 SER A O 1
ATOM 525 N N . SER A 1 80 ? -5.553 1.778 6.973 1.00 87.38 80 SER A N 1
ATOM 526 C CA . SER A 1 80 ? -5.643 1.108 8.274 1.00 87.38 80 SER A CA 1
ATOM 527 C C . SER A 1 80 ? -4.852 1.902 9.303 1.00 87.38 80 SER A C 1
ATOM 529 O O . SER A 1 80 ? -3.736 2.336 9.017 1.00 87.38 80 SER A O 1
ATOM 531 N N . TYR A 1 81 ? -5.458 2.134 10.462 1.00 85.38 81 TYR A N 1
ATOM 532 C CA . TYR A 1 81 ? -4.853 2.861 11.566 1.00 85.38 81 TYR A CA 1
ATOM 533 C C . TYR A 1 81 ? -5.056 2.090 12.860 1.00 85.38 81 TYR A C 1
ATOM 535 O O . TYR A 1 81 ? -6.202 1.795 13.206 1.00 85.38 81 TYR A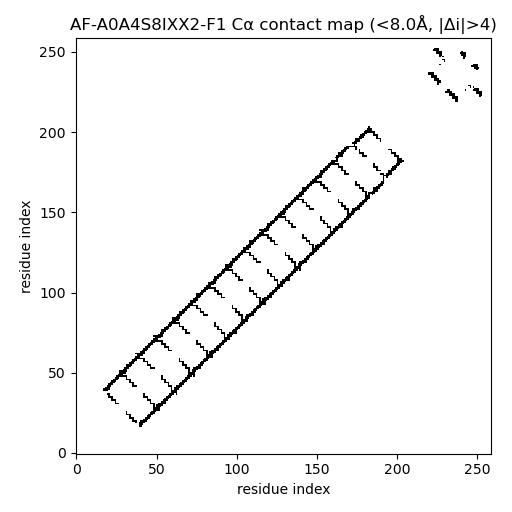 O 1
ATOM 543 N N . ASP A 1 82 ? -3.970 1.912 13.596 1.00 86.12 82 ASP A N 1
ATOM 544 C CA . ASP A 1 82 ? -3.984 1.490 14.986 1.00 86.12 82 ASP A CA 1
ATOM 545 C C . ASP A 1 82 ? -3.157 2.441 15.858 1.00 86.12 82 ASP A C 1
ATOM 547 O O . ASP A 1 82 ? -2.275 3.169 15.389 1.00 86.12 82 ASP A O 1
ATOM 551 N N . ALA A 1 83 ? -3.471 2.475 17.149 1.00 80.50 83 ALA A N 1
ATOM 552 C CA . ALA A 1 83 ? -2.716 3.245 18.124 1.00 80.50 83 ALA A CA 1
ATOM 553 C C . ALA A 1 83 ? -1.909 2.384 19.103 1.00 80.50 83 ALA A C 1
ATOM 555 O O . ALA A 1 83 ? -1.016 2.938 19.745 1.00 80.50 83 ALA A O 1
ATOM 556 N N . SER A 1 84 ? -2.250 1.107 19.311 1.00 80.69 84 SER A N 1
ATOM 557 C CA . SER A 1 84 ? -1.585 0.279 20.331 1.00 80.69 84 SER A CA 1
ATOM 558 C C . SER A 1 84 ? -1.467 -1.221 20.030 1.00 80.69 84 SER A C 1
ATOM 560 O O . SER A 1 84 ? -0.691 -1.866 20.740 1.00 80.69 84 SER A O 1
ATOM 562 N N . GLY A 1 85 ? -2.258 -1.780 19.112 1.00 83.62 85 GLY A N 1
ATOM 563 C CA . GLY A 1 85 ? -2.134 -3.164 18.635 1.00 83.62 85 GLY A CA 1
ATOM 564 C C . GLY A 1 85 ? -1.349 -3.235 17.334 1.00 83.62 85 GLY A C 1
ATOM 565 O O . GLY A 1 85 ? -0.618 -2.301 17.048 1.00 83.62 85 GLY A O 1
ATOM 566 N N . ASP A 1 86 ? -1.477 -4.336 16.592 1.00 87.31 86 ASP A N 1
ATOM 567 C CA . ASP A 1 86 ? -0.809 -4.525 15.300 1.00 87.31 86 ASP A CA 1
ATOM 568 C C . ASP A 1 86 ? -1.708 -4.086 14.129 1.00 87.31 86 ASP A C 1
ATOM 570 O O . ASP A 1 86 ? -2.918 -4.342 14.104 1.00 87.31 86 ASP A O 1
ATOM 574 N N . THR A 1 87 ? -1.106 -3.515 13.083 1.00 88.88 87 THR A N 1
ATOM 575 C CA . THR A 1 87 ? -1.819 -3.058 11.882 1.00 88.88 87 THR A CA 1
ATOM 576 C C . THR A 1 87 ? -1.489 -3.913 10.663 1.00 88.88 87 THR A C 1
ATOM 578 O O . THR A 1 87 ? -0.358 -3.949 10.188 1.00 88.88 87 THR A O 1
ATOM 581 N N . THR A 1 88 ? -2.501 -4.528 10.050 1.00 91.19 88 THR A N 1
ATOM 582 C CA . THR A 1 88 ? -2.401 -5.173 8.733 1.00 91.19 88 THR A CA 1
ATOM 583 C C . THR A 1 88 ? -3.315 -4.493 7.716 1.00 91.19 88 THR A C 1
ATOM 585 O O . THR A 1 88 ? -4.539 -4.574 7.806 1.00 91.19 88 THR A O 1
ATOM 588 N N . GLY A 1 89 ? -2.729 -3.862 6.699 1.00 88.62 89 GLY A N 1
ATOM 589 C CA . GLY A 1 89 ? -3.450 -3.238 5.591 1.00 88.62 89 GLY A CA 1
ATOM 590 C C . GLY A 1 89 ? -3.150 -3.907 4.253 1.00 88.62 89 GLY A C 1
ATOM 591 O O . GLY A 1 89 ? -1.998 -4.171 3.911 1.00 88.62 89 GLY A O 1
ATOM 592 N N . SER A 1 90 ? -4.188 -4.176 3.463 1.00 89.25 90 SER A N 1
ATOM 593 C CA . SER A 1 90 ? -4.052 -4.685 2.095 1.00 89.25 90 SER A CA 1
ATOM 594 C C . SER A 1 90 ? -4.971 -3.949 1.125 1.00 89.25 90 SER A C 1
ATOM 596 O O . SER A 1 90 ? -6.175 -3.846 1.361 1.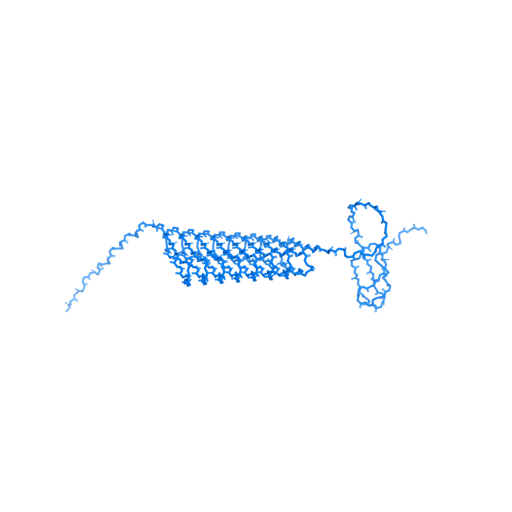00 89.25 90 SER A O 1
ATOM 598 N N . SER A 1 91 ? -4.407 -3.488 0.014 1.00 88.00 91 SER A N 1
ATOM 599 C CA . SER A 1 91 ? -5.152 -2.916 -1.110 1.00 88.00 91 SER A CA 1
ATOM 600 C C . SER A 1 91 ? -4.829 -3.692 -2.381 1.00 88.00 91 SER A C 1
ATOM 602 O O . SER A 1 91 ? -3.662 -4.000 -2.634 1.00 88.00 91 SER A O 1
ATOM 604 N N . TYR A 1 92 ? -5.859 -4.025 -3.150 1.00 85.88 92 TYR A N 1
ATOM 605 C CA . TYR A 1 92 ? -5.741 -4.709 -4.430 1.00 85.88 92 TYR A CA 1
ATOM 606 C C . TYR A 1 92 ? -6.600 -4.008 -5.470 1.00 85.88 92 TYR A C 1
ATOM 608 O O . TYR A 1 92 ? -7.802 -3.857 -5.249 1.00 85.88 92 TYR A O 1
ATOM 616 N N . ASP A 1 93 ? -5.996 -3.728 -6.615 1.00 86.19 93 ASP A N 1
ATOM 617 C CA . ASP A 1 93 ? -6.684 -3.339 -7.833 1.00 86.19 93 ASP A CA 1
ATOM 618 C C . ASP A 1 93 ? -6.213 -4.189 -9.019 1.00 86.19 93 ASP A C 1
ATOM 620 O O . ASP A 1 93 ? -5.117 -4.761 -9.023 1.00 86.19 93 ASP A O 1
ATOM 624 N N . ALA A 1 94 ? -7.065 -4.317 -10.032 1.00 81.81 94 ALA A N 1
ATOM 625 C CA . ALA A 1 94 ? -6.716 -4.992 -11.272 1.00 81.81 94 ALA A CA 1
ATOM 626 C C . ALA A 1 94 ? -6.550 -4.042 -12.465 1.00 81.81 94 ALA A C 1
ATOM 628 O O . ALA A 1 94 ? -5.944 -4.463 -13.453 1.00 81.81 94 ALA A O 1
ATOM 629 N N . SER A 1 95 ? -7.104 -2.824 -12.446 1.00 80.38 95 SER A N 1
ATOM 630 C CA . SER A 1 95 ? -6.978 -1.909 -13.590 1.00 80.38 95 SER A CA 1
ATOM 631 C C . SER A 1 95 ? -7.143 -0.403 -13.356 1.00 80.38 95 SER A C 1
ATOM 633 O O . SER A 1 95 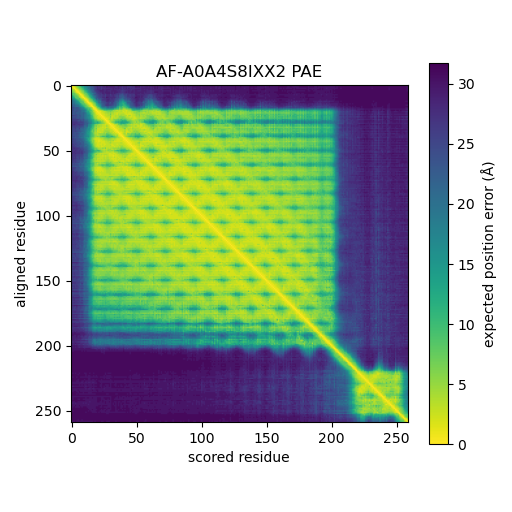? -6.924 0.332 -14.322 1.00 80.38 95 SER A O 1
ATOM 635 N N . GLY A 1 96 ? -7.517 0.059 -12.163 1.00 83.44 96 GLY A N 1
ATOM 636 C CA . GLY A 1 96 ? -7.359 1.460 -11.752 1.00 83.44 96 GLY A CA 1
ATOM 637 C C . GLY A 1 96 ? -6.090 1.664 -10.936 1.00 83.44 96 GLY A C 1
ATOM 638 O O . GLY A 1 96 ? -5.221 0.807 -10.977 1.00 83.44 96 GLY A O 1
ATOM 639 N N . ASP A 1 97 ? -5.977 2.797 -10.243 1.00 86.50 97 ASP A N 1
ATOM 640 C CA . ASP A 1 97 ? -4.826 3.119 -9.394 1.00 86.50 97 ASP A CA 1
ATOM 641 C C . ASP A 1 97 ? -5.024 2.610 -7.955 1.00 86.50 97 ASP A C 1
ATOM 643 O O . ASP A 1 97 ? -6.097 2.749 -7.354 1.00 86.50 97 ASP A O 1
ATOM 647 N N . THR A 1 98 ? -3.952 2.115 -7.332 1.00 88.31 98 THR A N 1
ATOM 648 C CA . THR A 1 98 ? -3.972 1.619 -5.951 1.00 88.31 98 THR A CA 1
ATOM 649 C C . THR A 1 98 ? -3.241 2.555 -4.995 1.00 88.31 98 THR A C 1
ATOM 651 O O . THR A 1 98 ? -2.028 2.731 -5.066 1.00 88.31 98 THR A O 1
ATOM 654 N N . THR A 1 99 ? -3.941 3.071 -3.985 1.00 90.19 99 THR A N 1
ATOM 655 C CA . THR A 1 99 ? -3.344 3.742 -2.822 1.00 90.19 99 THR A CA 1
ATOM 656 C C . THR A 1 99 ? -3.600 2.949 -1.540 1.00 90.19 99 THR A C 1
ATOM 658 O O . THR A 1 99 ? -4.736 2.787 -1.091 1.00 90.19 99 THR A O 1
ATOM 661 N N . GLY A 1 100 ? -2.534 2.468 -0.904 1.00 88.31 100 GLY A N 1
ATOM 662 C CA . GLY A 1 100 ? -2.576 1.780 0.385 1.00 88.31 100 GLY A CA 1
ATOM 663 C C . GLY A 1 100 ? -1.793 2.532 1.455 1.00 88.31 100 GLY A C 1
ATOM 664 O O . GLY A 1 100 ? -0.641 2.911 1.252 1.00 88.31 100 GLY A O 1
ATOM 665 N N . SER A 1 101 ? -2.401 2.749 2.620 1.00 89.12 101 SER A N 1
ATOM 666 C CA . SER A 1 101 ? -1.733 3.336 3.787 1.00 89.12 101 SER A CA 1
ATOM 667 C C . SER A 1 101 ? -2.002 2.520 5.045 1.00 89.12 101 SER A C 1
ATOM 669 O O . SER A 1 101 ? -3.145 2.182 5.346 1.00 89.12 101 SER A O 1
ATOM 671 N N . SER A 1 102 ? -0.944 2.197 5.782 1.00 88.12 102 SER A N 1
ATOM 672 C CA . SER A 1 102 ? -1.022 1.548 7.095 1.00 88.12 102 SER A CA 1
ATOM 673 C C . SER A 1 102 ? -0.217 2.360 8.099 1.00 88.12 102 SER A C 1
ATOM 675 O O . SER A 1 102 ? 0.909 2.760 7.798 1.00 88.12 102 SER A O 1
ATOM 677 N N . TYR A 1 103 ? -0.817 2.644 9.248 1.00 86.44 103 TYR A N 1
ATOM 678 C CA . TYR A 1 103 ? -0.195 3.397 10.325 1.00 86.44 103 TYR A CA 1
ATOM 679 C C . TYR A 1 103 ? -0.399 2.662 11.640 1.00 86.44 103 TYR A C 1
ATOM 681 O O . TYR A 1 103 ? -1.542 2.367 11.987 1.00 86.44 103 TYR A O 1
ATOM 689 N N . ASP A 1 104 ? 0.685 2.520 12.389 1.00 86.38 104 ASP A N 1
ATOM 690 C CA . ASP A 1 104 ? 0.671 2.112 13.782 1.00 86.38 104 ASP A CA 1
ATOM 691 C C . ASP A 1 104 ? 1.504 3.068 14.642 1.00 86.38 104 ASP A C 1
ATOM 693 O O . ASP A 1 104 ? 2.438 3.729 14.175 1.00 86.38 104 ASP A O 1
ATOM 697 N N . ALA A 1 105 ? 1.146 3.190 15.917 1.00 81.81 105 ALA A N 1
ATOM 698 C CA . ALA A 1 105 ? 1.910 3.976 16.873 1.00 81.81 105 ALA A CA 1
ATOM 699 C C . ALA A 1 105 ? 2.725 3.129 17.856 1.00 81.81 105 ALA A C 1
ATOM 701 O O . ALA A 1 105 ? 3.570 3.706 18.547 1.00 81.81 105 ALA A O 1
ATOM 702 N N . SER A 1 106 ? 2.442 1.839 18.038 1.00 81.31 106 SER A N 1
ATOM 703 C CA . SER A 1 106 ? 3.088 1.044 19.089 1.00 81.31 106 SER A CA 1
ATOM 704 C C . SER A 1 106 ? 3.186 -0.468 18.854 1.00 81.31 106 SER A C 1
ATOM 706 O O . SER A 1 106 ? 3.984 -1.080 19.571 1.00 81.31 106 SER A O 1
ATOM 708 N N . GLY A 1 107 ? 2.397 -1.063 17.956 1.00 83.81 107 GLY A N 1
ATOM 709 C CA . GLY A 1 107 ? 2.549 -2.460 17.528 1.00 83.81 107 GLY A CA 1
ATOM 710 C C . GLY A 1 107 ? 3.344 -2.575 16.236 1.00 83.81 107 GLY A C 1
ATOM 711 O O . GLY A 1 107 ? 4.111 -1.671 15.943 1.00 83.81 107 GLY A O 1
ATOM 712 N N . ASP A 1 108 ? 3.197 -3.689 15.519 1.00 86.94 108 ASP A N 1
ATOM 713 C CA . ASP A 1 108 ? 3.860 -3.928 14.234 1.00 86.94 108 ASP A CA 1
ATOM 714 C C . ASP A 1 108 ? 2.959 -3.532 13.051 1.00 86.94 108 ASP A C 1
ATOM 716 O O . ASP A 1 108 ? 1.758 -3.822 13.018 1.00 86.94 108 ASP A O 1
ATOM 720 N N . THR A 1 109 ? 3.554 -2.964 11.999 1.00 88.75 109 THR A N 1
ATOM 721 C CA . THR A 1 109 ? 2.836 -2.554 10.784 1.00 88.75 109 THR A CA 1
ATOM 722 C C . THR A 1 109 ? 3.165 -3.451 9.595 1.00 88.75 109 THR A C 1
ATOM 724 O O . THR A 1 109 ? 4.299 -3.501 9.122 1.00 88.75 109 THR A O 1
ATOM 727 N N . THR A 1 110 ? 2.152 -4.085 9.002 1.00 90.62 110 THR A N 1
ATOM 728 C CA . THR A 1 110 ? 2.249 -4.773 7.706 1.00 90.62 110 THR A CA 1
ATOM 729 C C . THR A 1 110 ? 1.333 -4.129 6.668 1.00 90.62 110 THR A C 1
ATOM 731 O O . THR A 1 110 ? 0.110 -4.234 6.742 1.00 90.62 110 THR A O 1
ATOM 734 N N . GLY A 1 111 ? 1.921 -3.503 5.648 1.00 88.56 111 GLY A N 1
ATOM 735 C CA . GLY A 1 111 ? 1.203 -2.919 4.517 1.00 88.56 111 GLY A CA 1
ATOM 736 C C . GLY A 1 111 ? 1.514 -3.629 3.203 1.00 88.56 111 GLY A C 1
ATOM 737 O O . GLY A 1 111 ? 2.672 -3.890 2.875 1.00 88.56 111 GLY A O 1
ATOM 738 N N . SER A 1 112 ? 0.482 -3.936 2.419 1.00 88.31 112 SER A N 1
ATOM 739 C CA . SER A 1 112 ? 0.626 -4.473 1.062 1.00 88.31 112 SER A CA 1
ATOM 740 C C . SER A 1 112 ? -0.279 -3.743 0.077 1.00 88.31 112 SER A C 1
ATOM 742 O O . SER A 1 112 ? -1.456 -3.515 0.347 1.00 88.31 112 SER A O 1
ATOM 744 N N . SER A 1 113 ? 0.271 -3.361 -1.070 1.00 87.56 113 SER A N 1
ATOM 745 C CA . SER A 1 113 ? -0.478 -2.777 -2.189 1.00 87.56 113 SER A CA 1
ATOM 746 C C . SER A 1 113 ? -0.137 -3.529 -3.468 1.00 87.56 113 SER A C 1
ATOM 748 O O . SER A 1 113 ? 1.039 -3.796 -3.726 1.00 87.56 113 SER A O 1
ATOM 750 N N . TYR A 1 114 ? -1.161 -3.909 -4.221 1.00 84.94 114 TYR A N 1
ATOM 751 C CA . TYR A 1 114 ? -1.025 -4.613 -5.487 1.00 84.94 114 TYR A CA 1
ATOM 752 C C . TYR A 1 114 ? -1.875 -3.930 -6.544 1.00 84.94 114 TYR A C 1
ATOM 754 O O . TYR A 1 114 ? -3.077 -3.778 -6.333 1.00 84.94 114 TYR A O 1
ATOM 762 N N . ASP A 1 115 ? -1.256 -3.667 -7.685 1.00 86.06 115 ASP A N 1
ATOM 763 C CA . ASP A 1 115 ? -1.926 -3.283 -8.914 1.00 86.06 115 ASP A CA 1
ATOM 764 C C . ASP A 1 115 ? -1.468 -4.161 -10.085 1.00 86.06 115 ASP A C 1
ATOM 766 O O . ASP A 1 115 ? -0.362 -4.714 -10.095 1.00 86.06 115 ASP A O 1
ATOM 770 N N . ALA A 1 116 ? -2.336 -4.328 -11.079 1.00 81.19 116 ALA A N 1
ATOM 771 C CA . ALA A 1 116 ? -1.988 -5.017 -12.313 1.00 81.19 116 ALA A CA 1
ATOM 772 C C . ALA A 1 116 ? -1.807 -4.076 -13.514 1.00 81.19 116 ALA A C 1
ATOM 774 O O . ALA A 1 116 ? -1.154 -4.488 -14.479 1.00 81.19 116 ALA A O 1
ATOM 775 N N . SER A 1 117 ? -2.391 -2.872 -13.524 1.00 79.75 117 SER A N 1
ATOM 776 C CA . SER A 1 117 ? -2.276 -1.976 -14.683 1.00 79.75 117 SER A CA 1
ATOM 777 C C . SER A 1 117 ? -2.458 -0.468 -14.485 1.00 79.75 117 SER A C 1
ATOM 779 O O . SER A 1 117 ? -2.234 0.247 -15.467 1.00 79.75 117 SER A O 1
ATOM 781 N N . GLY A 1 118 ? -2.834 0.016 -13.303 1.00 82.38 118 GLY A N 1
ATOM 782 C CA . GLY A 1 118 ? -2.688 1.424 -12.917 1.00 82.38 118 GLY A CA 1
ATOM 783 C C . GLY A 1 118 ? -1.401 1.654 -12.135 1.00 82.38 118 GLY A C 1
ATOM 784 O O . GLY A 1 118 ? -0.506 0.825 -12.219 1.00 82.38 118 GLY A O 1
ATOM 785 N N . ASP A 1 119 ? -1.307 2.778 -11.424 1.00 85.62 119 ASP A N 1
ATOM 786 C CA . ASP A 1 119 ? -0.161 3.124 -10.577 1.00 85.62 119 ASP A CA 1
ATOM 787 C C . ASP A 1 119 ? -0.361 2.643 -9.129 1.00 85.62 119 ASP A C 1
ATOM 789 O O . ASP A 1 119 ? -1.437 2.778 -8.537 1.00 85.62 119 ASP A O 1
ATOM 793 N N . THR A 1 120 ? 0.716 2.180 -8.489 1.00 86.81 120 THR A N 1
ATOM 794 C CA . THR A 1 120 ? 0.692 1.713 -7.096 1.00 86.81 120 THR A CA 1
ATOM 795 C C . THR A 1 120 ? 1.404 2.680 -6.154 1.00 86.81 120 THR A C 1
ATOM 797 O O . THR A 1 120 ? 2.619 2.853 -6.216 1.00 86.81 120 THR A O 1
ATOM 800 N N . THR A 1 121 ? 0.691 3.229 -5.169 1.00 89.25 121 THR A N 1
ATOM 801 C CA . THR A 1 121 ? 1.273 3.959 -4.032 1.00 89.25 121 THR A CA 1
ATOM 802 C C . THR A 1 121 ? 1.021 3.227 -2.715 1.00 89.25 121 THR A C 1
ATOM 804 O O . THR A 1 121 ? -0.099 3.188 -2.209 1.00 89.25 121 THR A O 1
ATOM 807 N N . GLY A 1 122 ? 2.081 2.687 -2.113 1.00 87.19 122 GLY A N 1
ATOM 808 C CA . GLY A 1 122 ? 2.047 2.036 -0.804 1.00 87.19 122 GLY A CA 1
ATOM 809 C C . GLY A 1 122 ? 2.818 2.823 0.251 1.00 87.19 122 GLY A C 1
ATOM 810 O O . GLY A 1 122 ? 3.961 3.226 0.032 1.00 87.19 122 GLY A O 1
ATOM 811 N N . SER A 1 123 ? 2.213 3.037 1.418 1.00 87.12 123 SER A N 1
ATOM 812 C CA . SER A 1 123 ? 2.876 3.638 2.578 1.00 87.12 123 SER A CA 1
ATOM 813 C C . SER A 1 123 ? 2.620 2.844 3.855 1.00 87.12 123 SER A C 1
ATOM 815 O O . SER A 1 123 ? 1.484 2.485 4.169 1.00 87.12 123 SER A O 1
ATOM 817 N N . SER A 1 124 ? 3.681 2.585 4.611 1.00 87.19 124 SER A N 1
ATOM 818 C CA . SER A 1 124 ? 3.623 1.950 5.928 1.00 87.19 124 SER A CA 1
ATOM 819 C C . SER A 1 124 ? 4.434 2.769 6.920 1.00 87.19 124 SER A C 1
ATOM 821 O O . SER A 1 124 ? 5.569 3.149 6.626 1.00 87.19 124 SER A O 1
ATOM 823 N N . TYR A 1 125 ? 3.831 3.081 8.059 1.00 84.56 125 TYR A N 1
ATOM 824 C CA . TYR A 1 125 ? 4.448 3.870 9.113 1.00 84.56 125 TYR A CA 1
ATOM 825 C C . TYR A 1 125 ? 4.253 3.185 10.453 1.00 84.56 125 TYR A C 1
ATOM 827 O O . TYR A 1 125 ? 3.113 2.906 10.819 1.00 84.56 125 TYR A O 1
ATOM 835 N N . ASP A 1 126 ? 5.346 3.059 11.191 1.00 85.44 126 ASP A N 1
ATOM 836 C CA . ASP A 1 126 ? 5.349 2.661 12.586 1.00 85.44 126 ASP A CA 1
ATOM 837 C C . ASP A 1 126 ? 6.188 3.625 13.434 1.00 85.44 126 ASP A C 1
ATOM 839 O O . ASP A 1 126 ? 7.146 4.252 12.964 1.00 85.44 126 ASP A O 1
ATOM 843 N N . ALA A 1 127 ? 5.816 3.775 14.702 1.00 80.81 127 ALA A N 1
ATOM 844 C CA . ALA A 1 127 ? 6.565 4.577 15.656 1.00 80.81 127 ALA A CA 1
ATOM 845 C C . ALA A 1 127 ? 7.340 3.749 16.687 1.00 80.81 127 ALA A C 1
ATOM 847 O O . ALA A 1 127 ? 8.164 4.338 17.393 1.00 80.81 127 ALA A O 1
ATOM 848 N N . SER A 1 128 ? 7.056 2.460 16.889 1.00 80.25 128 SER A N 1
ATOM 849 C CA . SER A 1 128 ? 7.702 1.669 17.948 1.00 80.25 128 SER A CA 1
ATOM 850 C C . SER A 1 128 ? 7.883 0.170 17.697 1.00 80.25 128 SER A C 1
ATOM 852 O O . SER A 1 128 ? 8.733 -0.399 18.389 1.00 80.25 128 SER A O 1
ATOM 854 N N . GLY A 1 129 ? 7.112 -0.456 16.808 1.00 83.12 129 GLY A N 1
ATOM 855 C CA . GLY A 1 129 ? 7.274 -1.860 16.420 1.00 83.12 129 GLY A CA 1
ATOM 856 C C . GLY A 1 129 ? 8.133 -2.019 15.177 1.00 83.12 129 GLY A C 1
ATOM 857 O O . GLY A 1 129 ? 9.019 -1.203 14.958 1.00 83.12 129 GLY A O 1
ATOM 858 N N . ASP A 1 130 ? 7.902 -3.090 14.418 1.00 85.31 130 ASP A N 1
ATOM 859 C CA . ASP A 1 130 ? 8.553 -3.361 13.138 1.00 85.31 130 ASP A CA 1
ATOM 860 C C . ASP A 1 130 ? 7.635 -3.001 11.956 1.00 85.31 130 ASP A C 1
ATOM 862 O O . ASP A 1 130 ? 6.435 -3.289 11.941 1.00 85.31 130 ASP A O 1
ATOM 866 N N . THR A 1 131 ? 8.220 -2.463 10.883 1.00 86.19 131 THR A N 1
ATOM 867 C CA . THR A 1 131 ? 7.487 -2.085 9.668 1.00 86.19 131 THR A CA 1
ATOM 868 C C . THR A 1 131 ? 7.816 -3.005 8.496 1.00 86.19 131 THR A C 1
ATOM 870 O O . THR A 1 131 ? 8.941 -3.025 7.996 1.00 86.19 131 THR A O 1
ATOM 873 N N . THR A 1 132 ? 6.812 -3.690 7.946 1.00 88.25 132 THR A N 1
ATOM 874 C CA . THR A 1 132 ? 6.902 -4.411 6.667 1.00 88.25 132 THR A CA 1
ATOM 875 C C . THR A 1 132 ? 5.983 -3.788 5.620 1.00 88.25 132 THR A C 1
ATOM 877 O O . THR A 1 132 ? 4.762 -3.863 5.719 1.00 88.25 132 THR A O 1
ATOM 880 N N . GLY A 1 133 ? 6.567 -3.208 4.571 1.00 86.44 133 GLY A N 1
ATOM 881 C CA . GLY A 1 133 ? 5.837 -2.637 3.438 1.00 86.44 133 GLY A CA 1
ATOM 882 C C . GLY A 1 133 ? 6.160 -3.356 2.133 1.00 86.44 133 GLY A C 1
ATOM 883 O O . GLY A 1 133 ? 7.325 -3.622 1.827 1.00 86.44 133 GLY A O 1
ATOM 884 N N . SER A 1 134 ? 5.134 -3.679 1.348 1.00 85.50 134 SER A N 1
ATOM 885 C CA . SER A 1 134 ? 5.288 -4.237 0.003 1.00 85.50 134 SER A CA 1
ATOM 886 C C . SER A 1 134 ? 4.378 -3.544 -1.005 1.00 85.50 134 SER A C 1
ATOM 888 O O . SER A 1 134 ? 3.188 -3.349 -0.757 1.00 85.50 134 SER A O 1
ATOM 890 N N . SER A 1 135 ? 4.934 -3.203 -2.161 1.00 85.81 135 SER A N 1
ATOM 891 C CA . SER A 1 135 ? 4.193 -2.641 -3.290 1.00 85.81 135 SER A CA 1
ATOM 892 C C . SER A 1 135 ? 4.555 -3.399 -4.558 1.00 85.81 135 SER A C 1
ATOM 894 O O . SER A 1 135 ? 5.735 -3.653 -4.815 1.00 85.81 135 SER A O 1
ATOM 896 N N . TYR A 1 136 ? 3.543 -3.801 -5.314 1.00 82.81 136 TYR A N 1
ATOM 897 C CA . TYR A 1 136 ? 3.703 -4.524 -6.564 1.00 82.81 136 TYR A CA 1
ATOM 898 C C . TYR A 1 136 ? 2.840 -3.883 -7.635 1.00 82.81 136 TYR A C 1
ATOM 900 O O . TYR A 1 136 ? 1.638 -3.747 -7.423 1.00 82.81 136 TYR A O 1
ATOM 908 N N . ASP A 1 137 ? 3.450 -3.635 -8.783 1.00 83.75 137 ASP A N 1
ATOM 909 C CA . ASP A 1 137 ? 2.767 -3.263 -10.007 1.00 83.75 137 ASP A CA 1
ATOM 910 C C . ASP A 1 137 ? 3.224 -4.146 -11.173 1.00 83.75 137 ASP A C 1
ATOM 912 O O . ASP A 1 137 ? 4.380 -4.585 -11.248 1.00 83.75 137 ASP A O 1
ATOM 916 N N . ALA A 1 138 ? 2.304 -4.453 -12.085 1.00 79.25 138 ALA A N 1
ATOM 917 C CA . ALA A 1 138 ? 2.628 -5.178 -13.305 1.00 79.25 138 ALA A CA 1
ATOM 918 C C . ALA A 1 138 ? 2.773 -4.277 -14.536 1.00 79.25 138 ALA A C 1
ATOM 920 O O . ALA A 1 138 ? 3.374 -4.743 -15.511 1.00 79.25 138 ALA A O 1
ATOM 921 N N . SER A 1 139 ? 2.223 -3.055 -14.552 1.00 77.31 139 SER A N 1
ATOM 922 C CA . SER A 1 139 ? 2.415 -2.181 -15.711 1.00 77.31 139 SER A CA 1
ATOM 923 C C . SER A 1 139 ? 2.357 -0.659 -15.541 1.00 77.31 139 SER A C 1
ATOM 925 O O . SER A 1 139 ? 2.704 0.010 -16.522 1.00 77.31 139 SER A O 1
ATOM 927 N N . GLY A 1 140 ? 1.973 -0.120 -14.384 1.00 80.00 140 GLY A N 1
ATOM 928 C CA . GLY A 1 140 ? 2.100 1.308 -14.062 1.00 80.00 140 GLY A CA 1
ATOM 929 C C . GLY A 1 140 ? 3.403 1.638 -13.346 1.00 80.00 140 GLY A C 1
ATOM 930 O O . GLY A 1 140 ? 4.383 0.929 -13.538 1.00 80.00 140 GLY A O 1
ATOM 931 N N . ASP A 1 141 ? 3.415 2.733 -12.583 1.00 82.50 141 ASP A N 1
ATOM 932 C CA . ASP A 1 141 ? 4.536 3.141 -11.733 1.00 82.50 141 ASP A CA 1
ATOM 933 C C . ASP A 1 141 ? 4.315 2.711 -10.271 1.00 82.50 141 ASP A C 1
ATOM 935 O O . ASP A 1 141 ? 3.249 2.900 -9.681 1.00 82.50 141 ASP A O 1
ATOM 939 N N . THR A 1 142 ? 5.375 2.229 -9.619 1.00 83.75 142 THR A N 1
ATOM 940 C CA . THR A 1 142 ? 5.338 1.811 -8.211 1.00 83.75 142 THR A CA 1
ATOM 941 C C . THR A 1 142 ? 6.047 2.810 -7.299 1.00 83.75 142 THR A C 1
ATOM 943 O O . THR A 1 142 ? 7.268 2.964 -7.350 1.00 83.75 142 THR A O 1
ATOM 946 N N . THR A 1 143 ? 5.325 3.407 -6.349 1.00 86.19 143 THR A N 1
ATOM 947 C CA . THR A 1 143 ? 5.895 4.172 -5.230 1.00 86.19 143 THR A CA 1
ATOM 948 C C . THR A 1 143 ? 5.638 3.475 -3.895 1.00 86.19 143 THR A C 1
ATOM 950 O O . THR A 1 143 ? 4.518 3.452 -3.393 1.00 86.19 143 THR A O 1
ATOM 953 N N . GLY A 1 144 ? 6.692 2.940 -3.280 1.00 84.12 144 GLY A N 1
ATOM 954 C CA . GLY A 1 144 ? 6.644 2.313 -1.959 1.00 84.12 144 GLY A CA 1
ATOM 955 C C . GLY A 1 144 ? 7.431 3.107 -0.921 1.00 84.12 144 GLY A C 1
ATOM 956 O O . GLY A 1 144 ? 8.576 3.496 -1.158 1.00 84.12 144 GLY A O 1
ATOM 957 N N . SER A 1 145 ? 6.837 3.347 0.247 1.00 83.81 145 SER A N 1
ATOM 958 C CA . SER A 1 145 ? 7.513 3.973 1.386 1.00 83.81 145 SER A CA 1
ATOM 959 C C . SER A 1 145 ? 7.236 3.229 2.687 1.00 83.81 145 SER A C 1
ATOM 961 O O . SER A 1 145 ? 6.083 3.038 3.061 1.00 83.81 145 SER A O 1
ATOM 963 N N . SER A 1 146 ? 8.299 2.870 3.399 1.00 83.75 146 SER A N 1
ATOM 964 C CA . SER A 1 146 ? 8.219 2.302 4.746 1.00 83.75 146 SER A CA 1
ATOM 965 C C . SER A 1 146 ? 9.025 3.159 5.712 1.00 83.75 146 SER A C 1
ATOM 967 O O . SER A 1 146 ? 10.171 3.511 5.415 1.00 83.75 146 SER A O 1
ATOM 969 N N . TYR A 1 147 ? 8.435 3.505 6.848 1.00 81.50 147 TYR A N 1
ATOM 970 C CA . TYR A 1 147 ? 9.086 4.279 7.895 1.00 81.50 147 TYR A CA 1
ATOM 971 C C . TYR A 1 147 ? 8.896 3.613 9.249 1.00 81.50 147 TYR A C 1
ATOM 973 O O . TYR A 1 147 ? 7.761 3.330 9.617 1.00 81.50 147 TYR A O 1
ATOM 981 N N . ASP A 1 148 ? 9.987 3.514 10.000 1.00 81.81 148 ASP A N 1
ATOM 982 C CA . ASP A 1 148 ? 9.987 3.176 11.416 1.00 81.81 148 ASP A CA 1
ATOM 983 C C . ASP A 1 148 ? 10.786 4.203 12.236 1.00 81.81 148 ASP A C 1
ATOM 985 O O . ASP A 1 148 ? 11.707 4.859 11.736 1.00 81.81 148 ASP A O 1
ATOM 989 N N . ALA A 1 149 ? 10.436 4.390 13.507 1.00 78.94 149 ALA A N 1
ATOM 990 C CA . ALA A 1 149 ? 11.202 5.238 14.417 1.00 78.94 149 ALA A CA 1
ATOM 991 C C . ALA A 1 149 ? 12.127 4.450 15.360 1.00 78.94 149 ALA A C 1
ATOM 993 O O . ALA A 1 149 ? 13.084 5.037 15.889 1.00 78.94 149 ALA A O 1
ATOM 994 N N . SER A 1 150 ? 11.866 3.170 15.628 1.00 77.81 150 SER A N 1
ATOM 995 C CA . SER A 1 150 ? 12.681 2.421 16.589 1.00 77.81 150 SER A CA 1
ATOM 996 C C . SER A 1 150 ? 12.801 0.909 16.411 1.00 77.81 150 SER A C 1
ATOM 998 O O . SER A 1 150 ? 13.644 0.343 17.117 1.00 77.81 150 SER A O 1
ATOM 1000 N N . GLY A 1 151 ? 12.032 0.271 15.532 1.00 79.00 151 GLY A N 1
ATOM 1001 C CA . GLY A 1 151 ? 12.208 -1.133 15.164 1.00 79.00 151 GLY A CA 1
ATOM 1002 C C . GLY A 1 151 ? 12.887 -1.323 13.812 1.00 79.00 151 GLY A C 1
ATOM 1003 O O . GLY A 1 151 ? 13.645 -0.474 13.341 1.00 79.00 151 GLY A O 1
ATOM 1004 N N . ASP A 1 152 ? 12.666 -2.485 13.209 1.00 81.94 152 ASP A N 1
ATOM 1005 C CA . ASP A 1 152 ? 13.251 -2.844 11.925 1.00 81.94 152 ASP A CA 1
ATOM 1006 C C . ASP A 1 152 ? 12.292 -2.510 10.775 1.00 81.94 152 ASP A C 1
ATOM 1008 O O . ASP A 1 152 ? 11.091 -2.767 10.816 1.00 81.94 152 ASP A O 1
ATOM 1012 N N . THR A 1 153 ? 12.834 -1.975 9.679 1.00 82.44 153 THR A N 1
ATOM 1013 C CA . THR A 1 153 ? 12.057 -1.690 8.466 1.00 82.44 153 THR A CA 1
ATOM 1014 C C . THR A 1 153 ? 12.428 -2.641 7.341 1.00 82.44 153 THR A C 1
ATOM 1016 O O . THR A 1 153 ? 13.571 -2.664 6.879 1.00 82.44 153 THR A O 1
ATOM 1019 N N . THR A 1 154 ? 11.437 -3.350 6.806 1.00 85.31 154 THR A N 1
ATOM 1020 C CA . THR A 1 154 ? 11.538 -4.088 5.546 1.00 85.31 154 THR A CA 1
ATOM 1021 C C . THR A 1 154 ? 10.614 -3.474 4.500 1.00 85.31 154 THR A C 1
ATOM 1023 O O . THR A 1 154 ? 9.395 -3.506 4.631 1.00 85.31 154 THR A O 1
ATOM 1026 N N . GLY A 1 155 ? 11.191 -2.929 3.431 1.00 83.00 155 GLY A N 1
ATOM 1027 C CA . GLY A 1 155 ? 10.454 -2.391 2.289 1.00 83.00 155 GLY A CA 1
ATOM 1028 C C . GLY A 1 155 ? 10.782 -3.144 1.007 1.00 83.00 155 GLY A C 1
ATOM 1029 O O . GLY A 1 155 ? 11.948 -3.422 0.715 1.00 83.00 155 GLY A O 1
ATOM 1030 N N . SER A 1 156 ? 9.763 -3.488 0.225 1.00 81.44 156 SER A N 1
ATOM 1031 C CA . SER A 1 156 ? 9.935 -4.069 -1.108 1.00 81.44 156 SER A CA 1
ATOM 1032 C C . SER A 1 156 ? 9.015 -3.406 -2.123 1.00 81.44 156 SER A C 1
ATOM 1034 O O . SER A 1 156 ? 7.815 -3.284 -1.897 1.00 81.44 156 SER A O 1
ATOM 1036 N N . SER A 1 157 ? 9.576 -3.012 -3.259 1.00 81.94 157 SER A N 1
ATOM 1037 C CA . SER A 1 157 ? 8.819 -2.475 -4.389 1.00 81.94 157 SER A CA 1
ATOM 1038 C C . SER A 1 157 ? 9.205 -3.224 -5.657 1.00 81.94 157 SER A C 1
ATOM 1040 O O . SER A 1 157 ? 10.393 -3.438 -5.917 1.00 81.94 157 SER A O 1
ATOM 1042 N N . TYR A 1 158 ? 8.210 -3.661 -6.417 1.00 79.06 158 TYR A N 1
ATOM 1043 C CA . TYR A 1 158 ? 8.400 -4.387 -7.664 1.00 79.06 158 TYR A CA 1
ATOM 1044 C C . TYR A 1 158 ? 7.539 -3.774 -8.755 1.00 79.06 158 TYR A C 1
ATOM 1046 O O . TYR A 1 158 ? 6.337 -3.642 -8.557 1.00 79.06 158 TYR A O 1
ATOM 1054 N N . ASP A 1 159 ? 8.157 -3.544 -9.906 1.00 79.31 159 ASP A N 1
ATOM 1055 C CA . ASP A 1 159 ? 7.488 -3.180 -11.141 1.00 79.31 159 ASP A CA 1
ATOM 1056 C C . ASP A 1 159 ? 7.948 -4.069 -12.307 1.00 79.31 159 ASP A C 1
ATOM 1058 O O . ASP A 1 159 ? 9.116 -4.478 -12.392 1.00 79.31 159 ASP A O 1
ATOM 1062 N N . ALA A 1 160 ? 7.025 -4.415 -13.203 1.00 76.25 160 ALA A N 1
ATOM 1063 C CA . ALA A 1 160 ? 7.330 -5.182 -14.407 1.00 76.25 160 ALA A CA 1
ATOM 1064 C C . ALA A 1 160 ? 7.457 -4.336 -15.681 1.00 76.25 160 ALA A C 1
ATOM 1066 O O . ALA A 1 160 ? 7.988 -4.867 -16.665 1.00 76.25 160 ALA A O 1
ATOM 1067 N N . SER A 1 161 ? 6.995 -3.082 -15.721 1.00 74.19 161 SER A N 1
ATOM 1068 C CA . SER A 1 161 ? 7.210 -2.250 -16.910 1.00 74.19 161 SER A CA 1
ATOM 1069 C C . SER A 1 161 ? 7.294 -0.733 -16.726 1.00 74.19 161 SER A C 1
ATOM 1071 O O . SER A 1 161 ? 7.709 -0.092 -17.699 1.00 74.19 161 SER A O 1
ATOM 1073 N N . GLY A 1 162 ? 6.939 -0.170 -15.573 1.00 73.12 162 GLY A N 1
ATOM 1074 C CA . GLY A 1 162 ? 7.094 1.250 -15.247 1.00 73.12 162 GLY A CA 1
ATOM 1075 C C . GLY A 1 162 ? 8.199 1.532 -14.227 1.00 73.12 162 GLY A C 1
ATOM 1076 O O . GLY A 1 162 ? 9.086 0.710 -13.999 1.00 73.12 162 GLY A O 1
ATOM 1077 N N . ASP A 1 163 ? 8.182 2.732 -13.653 1.00 77.69 163 ASP A N 1
ATOM 1078 C CA . ASP A 1 163 ? 9.238 3.213 -12.766 1.00 77.69 163 ASP A CA 1
ATOM 1079 C C . ASP A 1 163 ? 9.008 2.735 -11.325 1.00 77.69 163 ASP A C 1
ATOM 1081 O O . ASP A 1 163 ? 7.919 2.848 -10.765 1.00 77.69 163 ASP A O 1
ATOM 1085 N N . THR A 1 164 ? 10.067 2.277 -10.650 1.00 79.12 164 THR A N 1
ATOM 1086 C CA . THR A 1 164 ? 9.989 1.932 -9.219 1.00 79.12 164 THR A CA 1
ATOM 1087 C C . THR A 1 164 ? 10.696 2.966 -8.357 1.00 79.12 164 THR A C 1
ATOM 1089 O O . THR A 1 164 ? 11.920 3.107 -8.417 1.00 79.12 164 THR A O 1
ATOM 1092 N N . THR A 1 165 ? 9.965 3.609 -7.450 1.00 82.00 165 THR A N 1
ATOM 1093 C CA . THR A 1 165 ? 10.522 4.419 -6.361 1.00 82.00 165 THR A CA 1
ATOM 1094 C C . THR A 1 165 ? 10.254 3.756 -5.013 1.00 82.00 165 THR A C 1
ATOM 1096 O O . THR A 1 165 ? 9.136 3.755 -4.513 1.00 82.00 165 THR A O 1
ATOM 1099 N N . GLY A 1 166 ? 11.304 3.212 -4.399 1.00 78.44 166 GLY A N 1
ATOM 1100 C CA . GLY A 1 166 ? 11.261 2.614 -3.067 1.00 78.44 166 GLY A CA 1
ATOM 1101 C C . GLY A 1 166 ? 12.043 3.444 -2.052 1.00 78.44 166 GLY A C 1
ATOM 1102 O O . GLY A 1 166 ? 13.214 3.766 -2.267 1.00 78.44 166 GLY A O 1
ATOM 1103 N N . SER A 1 167 ? 11.423 3.767 -0.922 1.00 78.00 167 SER A N 1
ATOM 1104 C CA . SER A 1 167 ? 12.106 4.368 0.225 1.00 78.00 167 SER A CA 1
ATOM 1105 C C . SER A 1 167 ? 11.839 3.562 1.485 1.00 78.00 167 SER A C 1
ATOM 1107 O O . SER A 1 167 ? 10.705 3.201 1.786 1.00 78.00 167 SER A O 1
ATOM 1109 N N . SER A 1 168 ? 12.890 3.276 2.239 1.00 78.25 168 SER A N 1
ATOM 1110 C CA . SER A 1 168 ? 12.765 2.647 3.550 1.00 78.25 168 SER A CA 1
ATOM 1111 C C . SER A 1 168 ? 13.638 3.402 4.527 1.00 78.25 168 SER A C 1
ATOM 1113 O O . SER A 1 168 ? 14.820 3.611 4.262 1.00 78.25 168 SER A O 1
ATOM 1115 N N . TYR A 1 169 ? 13.062 3.849 5.629 1.00 75.94 169 TYR A N 1
ATOM 1116 C CA . TYR A 1 169 ? 13.775 4.611 6.638 1.00 75.94 169 TYR A CA 1
ATOM 1117 C C . TYR A 1 169 ? 13.471 4.037 8.007 1.00 75.94 169 TYR A C 1
ATOM 1119 O O . TYR A 1 169 ? 12.315 3.796 8.323 1.00 75.94 169 TYR A O 1
ATOM 1127 N N . ASP A 1 170 ? 14.506 3.906 8.819 1.00 76.75 170 ASP A N 1
ATOM 1128 C CA . ASP A 1 170 ? 14.364 3.695 10.248 1.00 76.75 170 ASP A CA 1
ATOM 1129 C C . ASP A 1 170 ? 15.215 4.752 11.000 1.00 76.75 170 ASP A C 1
ATOM 1131 O O . ASP A 1 170 ? 16.078 5.395 10.402 1.00 76.75 170 ASP A O 1
ATOM 1135 N N . ALA A 1 171 ? 14.962 5.021 12.283 1.00 73.69 171 ALA A N 1
ATOM 1136 C CA . ALA A 1 171 ? 15.817 5.913 13.073 1.00 73.69 171 ALA A CA 1
ATOM 1137 C C . ALA A 1 171 ? 16.778 5.196 14.043 1.00 73.69 171 ALA A C 1
ATOM 1139 O O . ALA A 1 171 ? 17.749 5.832 14.477 1.00 73.69 171 ALA A O 1
ATOM 1140 N N . SER A 1 172 ? 16.533 3.931 14.408 1.00 73.00 172 SER A N 1
ATOM 1141 C CA . SER A 1 172 ? 17.267 3.236 15.482 1.00 73.00 172 SER A CA 1
ATOM 1142 C C . SER A 1 172 ? 17.581 1.739 15.265 1.00 73.00 172 SER A C 1
ATOM 1144 O O . SER A 1 172 ? 18.524 1.258 15.903 1.00 73.00 172 SER A O 1
ATOM 1146 N N . GLY A 1 173 ? 16.821 1.020 14.443 1.00 68.94 173 GLY A N 1
ATOM 1147 C CA . GLY A 1 173 ? 17.007 -0.368 14.008 1.00 68.94 173 GLY A CA 1
ATOM 1148 C C . GLY A 1 173 ? 17.631 -0.549 12.610 1.00 68.94 173 GLY A C 1
ATOM 1149 O O . GLY A 1 173 ? 18.382 0.295 12.103 1.00 68.94 173 GLY A O 1
ATOM 1150 N N . ASP A 1 174 ? 17.398 -1.723 12.018 1.00 76.75 174 ASP A N 1
ATOM 1151 C CA . ASP A 1 174 ? 17.931 -2.113 10.714 1.00 76.75 174 ASP A CA 1
ATOM 1152 C C . ASP A 1 174 ? 16.932 -1.818 9.583 1.00 76.75 174 ASP A C 1
ATOM 1154 O O . ASP A 1 174 ? 15.718 -1.971 9.704 1.00 76.75 174 ASP A O 1
ATOM 1158 N N . THR A 1 175 ? 17.454 -1.428 8.417 1.00 76.50 175 THR A N 1
ATOM 1159 C CA . THR A 1 175 ? 16.636 -1.180 7.221 1.00 76.50 175 THR A CA 1
ATOM 1160 C C . THR A 1 175 ? 17.021 -2.127 6.092 1.00 76.50 175 THR A C 1
ATOM 1162 O O . THR A 1 175 ? 18.150 -2.097 5.591 1.00 76.50 175 THR A O 1
ATOM 1165 N N . THR A 1 176 ? 16.066 -2.923 5.622 1.00 80.62 176 THR A N 1
ATOM 1166 C CA . THR A 1 176 ? 16.197 -3.734 4.409 1.00 80.62 176 THR A CA 1
ATOM 1167 C C . THR A 1 176 ? 15.247 -3.212 3.342 1.00 80.62 176 THR A C 1
ATOM 1169 O O . THR A 1 176 ? 14.034 -3.320 3.471 1.00 80.62 176 THR A O 1
ATOM 1172 N N . GLY A 1 177 ? 15.805 -2.657 2.268 1.00 77.44 177 GLY A N 1
ATOM 1173 C CA . GLY A 1 177 ? 15.039 -2.146 1.132 1.00 77.44 177 GLY A CA 1
ATOM 1174 C C . GLY A 1 177 ? 15.366 -2.923 -0.136 1.00 77.44 177 GLY A C 1
ATOM 1175 O O . GLY A 1 177 ? 16.541 -3.112 -0.459 1.00 77.44 177 GLY A O 1
ATOM 1176 N N . SER A 1 178 ? 14.352 -3.363 -0.876 1.00 76.81 178 SER A N 1
ATOM 1177 C CA . SER A 1 178 ? 14.528 -3.951 -2.206 1.00 76.81 178 SER A CA 1
ATOM 1178 C C . SER A 1 178 ? 13.643 -3.256 -3.229 1.00 76.81 178 SER A C 1
ATOM 1180 O O . SER A 1 178 ? 12.457 -3.049 -2.997 1.00 76.81 178 SER A O 1
ATOM 1182 N N . SER A 1 179 ? 14.220 -2.911 -4.374 1.00 76.12 179 SER A N 1
ATOM 1183 C CA . SER A 1 179 ? 13.485 -2.322 -5.493 1.00 76.12 179 SER A CA 1
ATOM 1184 C C . SER A 1 179 ? 13.865 -3.051 -6.770 1.00 76.12 179 SER A C 1
ATOM 1186 O O . SER A 1 179 ? 15.055 -3.214 -7.067 1.00 76.12 179 SER A O 1
ATOM 1188 N N . TYR A 1 180 ? 12.869 -3.506 -7.516 1.00 75.44 180 TYR A N 1
ATOM 1189 C CA . TYR A 1 180 ? 13.074 -4.178 -8.789 1.00 75.44 180 TYR A CA 1
ATOM 1190 C C . TYR A 1 180 ? 12.195 -3.554 -9.858 1.00 75.44 180 TYR A C 1
ATOM 1192 O O . TYR A 1 180 ? 10.996 -3.449 -9.654 1.00 75.44 180 TYR A O 1
ATOM 1200 N N . ASP A 1 181 ? 12.808 -3.247 -10.996 1.00 76.12 181 ASP A N 1
ATOM 1201 C CA . ASP A 1 181 ? 12.113 -2.888 -12.228 1.00 76.12 181 ASP A CA 1
ATOM 1202 C C . ASP A 1 181 ? 12.714 -3.692 -13.397 1.00 76.12 181 ASP A C 1
ATOM 1204 O O . ASP A 1 181 ? 13.940 -3.829 -13.546 1.00 76.12 181 ASP A O 1
ATOM 1208 N N . ALA A 1 182 ? 11.845 -4.262 -14.228 1.00 69.38 182 ALA A N 1
ATOM 1209 C CA . ALA A 1 182 ? 12.234 -4.953 -15.449 1.00 69.38 182 ALA A CA 1
ATOM 1210 C C . ALA A 1 182 ? 12.565 -4.009 -16.626 1.00 69.38 182 ALA A C 1
ATOM 1212 O O . ALA A 1 182 ? 13.288 -4.437 -17.530 1.00 69.38 182 ALA A O 1
ATOM 1213 N N . SER A 1 183 ? 12.086 -2.762 -16.627 1.00 67.94 183 SER A N 1
ATOM 1214 C CA . SER A 1 183 ? 12.319 -1.746 -17.667 1.00 67.94 183 SER A CA 1
ATOM 1215 C C . SER A 1 183 ? 13.638 -0.983 -17.487 1.00 67.94 183 SER A C 1
ATOM 1217 O O . SER A 1 183 ? 14.313 -0.686 -18.478 1.00 67.94 183 SER A O 1
ATOM 1219 N N . GLY A 1 184 ? 14.080 -0.769 -16.248 1.00 56.25 184 GLY A N 1
ATOM 1220 C CA . GLY A 1 184 ? 15.427 -0.315 -15.900 1.00 56.25 184 GLY A CA 1
ATOM 1221 C C . GLY A 1 184 ? 15.531 0.918 -14.998 1.00 56.25 184 GLY A C 1
ATOM 1222 O O . GLY A 1 184 ? 16.658 1.294 -14.663 1.00 56.25 184 GLY A O 1
ATOM 1223 N N . ASP A 1 185 ? 14.419 1.512 -14.580 1.00 68.88 185 ASP A N 1
ATOM 1224 C CA . ASP A 1 185 ? 14.334 2.775 -13.854 1.00 68.88 185 ASP A CA 1
ATOM 1225 C C . ASP A 1 185 ? 13.888 2.533 -12.395 1.00 68.88 185 ASP A C 1
ATOM 1227 O O . ASP A 1 185 ? 12.759 2.758 -11.968 1.00 68.88 185 ASP A O 1
ATOM 1231 N N . THR A 1 186 ? 14.844 2.062 -11.580 1.00 70.69 186 THR A N 1
ATOM 1232 C CA . THR A 1 186 ? 14.670 1.916 -10.124 1.00 70.69 186 THR A CA 1
ATOM 1233 C C . THR A 1 186 ? 15.366 3.030 -9.349 1.00 70.69 186 THR A C 1
ATOM 1235 O O . THR A 1 186 ? 16.588 3.195 -9.457 1.00 70.69 186 THR A O 1
ATOM 1238 N N . THR A 1 187 ? 14.642 3.679 -8.442 1.00 75.50 187 THR A N 1
ATOM 1239 C CA . THR A 1 187 ? 15.202 4.555 -7.410 1.00 75.50 187 THR A CA 1
ATOM 1240 C C . THR A 1 187 ? 14.947 3.940 -6.036 1.00 75.50 187 THR A C 1
ATOM 1242 O O . THR A 1 187 ? 13.807 3.850 -5.599 1.00 75.50 187 THR A O 1
ATOM 1245 N N . ALA A 1 188 ? 16.008 3.513 -5.348 1.00 70.94 188 ALA A N 1
ATOM 1246 C CA . ALA A 1 188 ? 15.936 2.965 -3.992 1.00 70.94 188 ALA A CA 1
ATOM 1247 C C . ALA A 1 188 ? 16.741 3.846 -3.031 1.00 70.94 188 ALA A C 1
ATOM 1249 O O . ALA A 1 188 ? 17.884 4.201 -3.335 1.00 70.94 188 ALA A O 1
ATOM 1250 N N . SER A 1 189 ? 16.181 4.201 -1.877 1.00 70.69 189 SER A N 1
ATOM 1251 C CA . SER A 1 189 ? 16.891 4.939 -0.822 1.00 70.69 189 SER A CA 1
ATOM 1252 C C . SER A 1 189 ? 16.601 4.354 0.555 1.00 70.69 189 SER A C 1
ATOM 1254 O O . SER A 1 189 ? 15.467 3.994 0.858 1.00 70.69 189 SER A O 1
ATOM 1256 N N . GLY A 1 190 ? 17.639 4.275 1.387 1.00 62.31 190 GLY A N 1
ATOM 1257 C CA . GLY A 1 190 ? 17.496 4.001 2.810 1.00 62.31 190 GLY A CA 1
ATOM 1258 C C . GLY A 1 190 ? 18.649 4.602 3.599 1.00 62.31 190 GLY A C 1
ATOM 1259 O O . GLY A 1 190 ? 19.795 4.543 3.152 1.00 62.31 190 GLY A O 1
ATOM 1260 N N . ASP A 1 191 ? 18.324 5.237 4.723 1.00 57.44 191 ASP A N 1
ATOM 1261 C CA . ASP A 1 191 ? 19.247 6.054 5.515 1.00 57.44 191 ASP A CA 1
ATOM 1262 C C . ASP A 1 191 ? 19.298 5.561 6.974 1.00 57.44 191 ASP A C 1
ATOM 1264 O O . ASP A 1 191 ? 18.643 6.130 7.838 1.00 57.44 191 ASP A O 1
ATOM 1268 N N . THR A 1 192 ? 20.117 4.539 7.272 1.00 53.16 192 THR A N 1
ATOM 1269 C CA . THR A 1 192 ? 20.492 4.123 8.645 1.00 53.16 192 THR A CA 1
ATOM 1270 C C . THR A 1 192 ? 21.888 3.479 8.739 1.00 53.16 192 THR A C 1
ATOM 1272 O O . THR A 1 192 ? 22.448 3.000 7.746 1.00 53.16 192 THR A O 1
ATOM 1275 N N . PRO A 1 193 ? 22.511 3.428 9.937 1.00 43.69 193 PRO A N 1
ATOM 1276 C CA . PRO A 1 193 ? 23.763 2.707 10.166 1.00 43.69 193 PRO A CA 1
ATOM 1277 C C . PRO A 1 193 ? 23.527 1.183 10.207 1.00 43.69 193 PRO A C 1
ATOM 1279 O O . PRO A 1 193 ? 23.515 0.579 11.269 1.00 43.69 193 PRO A O 1
ATOM 1282 N N . GLY A 1 194 ? 23.382 0.557 9.040 1.00 52.31 194 GLY A N 1
ATOM 1283 C CA . GLY A 1 194 ? 23.051 -0.872 8.919 1.00 52.31 194 GLY A CA 1
ATOM 1284 C C . GLY A 1 194 ? 22.285 -1.214 7.643 1.00 52.31 194 GLY A C 1
ATOM 1285 O O . GLY A 1 194 ? 22.180 -2.388 7.288 1.00 52.31 194 GLY A O 1
ATOM 1286 N N . SER A 1 195 ? 21.810 -0.197 6.910 1.00 56.56 195 SER A N 1
ATOM 1287 C CA . SER A 1 195 ? 20.915 -0.408 5.779 1.00 56.56 195 SER A CA 1
ATOM 1288 C C . SER A 1 195 ? 21.532 -1.265 4.677 1.00 56.56 195 SER A C 1
ATOM 1290 O O . SER A 1 195 ? 22.650 -1.021 4.208 1.00 56.56 195 SER A O 1
ATOM 1292 N N . SER A 1 196 ? 20.750 -2.231 4.207 1.00 60.31 196 SER A N 1
ATOM 1293 C CA . SER A 1 196 ? 21.020 -2.984 2.988 1.00 60.31 196 SER A CA 1
ATOM 1294 C C . SER A 1 196 ? 19.955 -2.621 1.959 1.00 60.31 196 SER A C 1
ATOM 1296 O O . SER A 1 196 ? 18.814 -3.063 2.063 1.00 60.31 196 SER A O 1
ATOM 1298 N N . SER A 1 197 ? 20.321 -1.802 0.973 1.00 58.91 197 SER A N 1
ATOM 1299 C CA . SER A 1 197 ? 19.468 -1.506 -0.178 1.00 58.91 197 SER A CA 1
ATOM 1300 C C . SER A 1 197 ? 19.929 -2.304 -1.397 1.00 58.91 197 SER A C 1
ATOM 1302 O O . SER A 1 197 ? 21.095 -2.252 -1.801 1.00 58.91 197 SER A O 1
ATOM 1304 N N . LEU A 1 198 ? 19.015 -3.084 -1.973 1.00 60.44 198 LEU A N 1
ATOM 1305 C CA . LEU A 1 198 ? 19.240 -3.851 -3.193 1.00 60.44 198 LEU A CA 1
ATOM 1306 C C . LEU A 1 198 ? 18.321 -3.316 -4.289 1.00 60.44 198 LEU A C 1
ATOM 1308 O O . LEU A 1 198 ? 17.125 -3.588 -4.299 1.00 60.44 198 LEU A O 1
ATOM 1312 N N . SER A 1 199 ? 18.8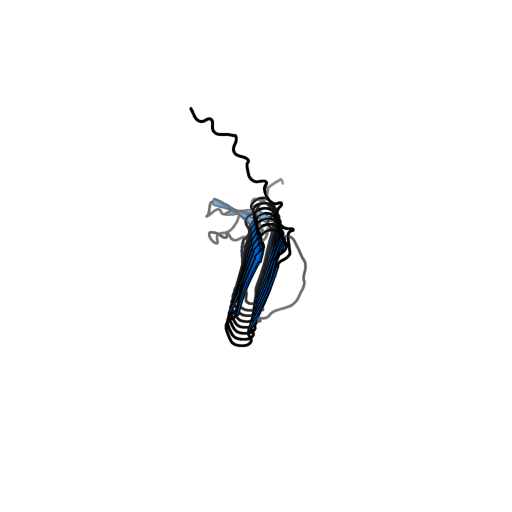92 -2.580 -5.238 1.00 60.59 199 SER A N 1
ATOM 1313 C CA . SER A 1 199 ? 18.225 -2.250 -6.494 1.00 60.59 199 SER A CA 1
ATOM 1314 C C . SER A 1 199 ? 18.706 -3.196 -7.591 1.00 60.59 199 SER A C 1
ATOM 1316 O O . SER A 1 199 ? 19.908 -3.405 -7.776 1.00 60.59 199 SER A O 1
ATOM 1318 N N . SER A 1 200 ? 17.772 -3.831 -8.295 1.00 58.44 200 SER A N 1
ATOM 1319 C CA . SER A 1 200 ? 18.076 -4.703 -9.432 1.00 58.44 200 SER A CA 1
ATOM 1320 C C . SER A 1 200 ? 17.227 -4.300 -10.627 1.00 58.44 200 SER A C 1
ATOM 1322 O O . SER A 1 200 ? 16.011 -4.409 -10.581 1.00 58.44 200 SER A O 1
ATOM 1324 N N . ALA A 1 201 ? 17.891 -3.885 -11.702 1.00 53.47 201 ALA A N 1
ATOM 1325 C CA . ALA A 1 201 ? 17.277 -3.598 -12.991 1.00 53.47 201 ALA A CA 1
ATOM 1326 C C . ALA A 1 201 ? 17.610 -4.725 -13.979 1.00 53.47 201 ALA A C 1
ATOM 1328 O O . ALA A 1 201 ? 18.785 -5.081 -14.141 1.00 53.47 201 ALA A O 1
ATOM 1329 N N . SER A 1 202 ? 16.610 -5.299 -14.654 1.00 42.31 202 SER A N 1
ATOM 1330 C CA . SER A 1 202 ? 16.866 -6.261 -15.734 1.00 42.31 202 SER A CA 1
ATOM 1331 C C . SER A 1 202 ? 17.081 -5.522 -17.050 1.00 42.31 202 SER A C 1
ATOM 1333 O O . SER A 1 202 ? 16.149 -5.256 -17.793 1.00 42.31 202 SER A O 1
ATOM 1335 N N . SER A 1 203 ? 18.333 -5.209 -17.388 1.00 38.22 203 SER A N 1
ATOM 1336 C CA . SER A 1 203 ? 18.634 -4.736 -18.742 1.00 38.22 203 SER A CA 1
ATOM 1337 C C . SER A 1 203 ? 18.389 -5.893 -19.714 1.00 38.22 203 SER A C 1
ATOM 1339 O O . SER A 1 203 ? 19.188 -6.828 -19.811 1.00 38.22 203 SER A O 1
ATOM 1341 N N . THR A 1 204 ? 17.275 -5.858 -20.443 1.00 35.66 204 THR A N 1
ATOM 1342 C CA . THR A 1 204 ? 17.109 -6.710 -21.618 1.00 35.66 204 THR A CA 1
ATOM 1343 C C . THR A 1 204 ? 18.126 -6.268 -22.669 1.00 35.66 204 THR A C 1
ATOM 1345 O O . THR A 1 204 ? 17.962 -5.283 -23.385 1.00 35.66 204 THR A O 1
ATOM 1348 N N . GLU A 1 205 ? 19.230 -7.011 -22.733 1.00 36.22 205 GLU A N 1
ATOM 1349 C CA . GLU A 1 205 ? 20.265 -6.927 -23.760 1.00 36.22 205 GLU A CA 1
ATOM 1350 C C . GLU A 1 205 ? 19.638 -7.023 -25.165 1.00 36.22 205 GLU A C 1
ATOM 1352 O O . GLU A 1 205 ? 19.437 -8.110 -25.719 1.00 36.22 205 GLU A O 1
ATOM 1357 N N . THR A 1 206 ? 19.356 -5.877 -25.790 1.00 34.31 206 THR A N 1
ATOM 1358 C CA . THR A 1 206 ? 19.163 -5.815 -27.241 1.00 34.31 206 THR A CA 1
ATOM 1359 C C . THR A 1 206 ? 20.531 -5.974 -27.901 1.00 34.31 206 THR A C 1
ATOM 1361 O O . THR A 1 206 ? 21.396 -5.105 -27.853 1.00 34.31 206 THR A O 1
ATOM 1364 N N . SER A 1 207 ? 20.706 -7.154 -28.488 1.00 38.94 207 SER A N 1
ATOM 1365 C CA . SER A 1 207 ? 21.915 -7.701 -29.101 1.00 38.94 207 SER A CA 1
ATOM 1366 C C . SER A 1 207 ? 22.753 -6.724 -29.942 1.00 38.94 207 SER A C 1
ATOM 1368 O O . SER A 1 207 ? 22.313 -6.250 -30.987 1.00 38.94 207 SER A O 1
ATOM 1370 N N . ALA A 1 208 ? 24.040 -6.612 -29.604 1.00 30.59 208 ALA A N 1
ATOM 1371 C CA . ALA A 1 208 ? 25.111 -6.384 -30.575 1.00 30.59 208 ALA A CA 1
ATOM 1372 C C . ALA A 1 208 ? 26.323 -7.270 -30.232 1.00 30.59 208 ALA A C 1
ATOM 1374 O O . ALA A 1 208 ? 27.223 -6.872 -29.506 1.00 30.59 208 ALA A O 1
ATOM 1375 N N . SER A 1 209 ? 26.278 -8.502 -30.751 1.00 39.12 209 SER A N 1
ATOM 1376 C CA . SER A 1 209 ? 27.382 -9.430 -31.062 1.00 39.12 209 SER A CA 1
ATOM 1377 C C . SER A 1 209 ? 28.723 -9.287 -30.309 1.00 39.12 209 SER A C 1
ATOM 1379 O O . SER A 1 209 ? 29.457 -8.328 -30.539 1.00 39.12 209 SER A O 1
ATOM 1381 N N . VAL A 1 210 ? 29.127 -10.340 -29.584 1.00 33.34 210 VAL A N 1
ATOM 1382 C CA . VAL A 1 210 ? 30.280 -11.233 -29.877 1.00 33.34 210 VAL A CA 1
ATOM 1383 C C . VAL A 1 210 ? 30.705 -11.988 -28.596 1.00 33.34 210 VAL A C 1
ATOM 1385 O O . VAL A 1 210 ? 31.117 -11.388 -27.614 1.00 33.34 210 VAL A O 1
ATOM 1388 N N . ASP A 1 211 ? 30.640 -13.318 -28.697 1.00 26.11 211 ASP A N 1
ATOM 1389 C CA . ASP A 1 211 ? 31.372 -14.380 -27.988 1.00 26.11 211 ASP A CA 1
ATOM 1390 C C . ASP A 1 211 ? 31.286 -14.609 -26.459 1.00 26.11 211 ASP A C 1
ATOM 1392 O O . ASP A 1 211 ? 31.386 -13.751 -25.592 1.00 26.11 211 ASP A O 1
ATOM 1396 N N . HIS A 1 212 ? 31.152 -15.905 -26.186 1.00 30.44 212 HIS A N 1
ATOM 1397 C CA . HIS A 1 212 ? 30.987 -16.641 -24.939 1.00 30.44 212 HIS A CA 1
ATOM 1398 C C . HIS A 1 212 ? 32.223 -16.606 -24.010 1.00 30.44 212 HIS A C 1
ATOM 1400 O O . HIS A 1 212 ? 33.347 -16.751 -24.486 1.00 30.44 212 HIS A O 1
ATOM 1406 N N . VAL A 1 213 ? 32.007 -16.533 -22.683 1.00 30.42 213 VAL A N 1
ATOM 1407 C CA . VAL A 1 213 ? 32.435 -17.503 -21.633 1.00 30.42 213 VAL A CA 1
ATOM 1408 C C . VAL A 1 213 ? 32.484 -16.833 -20.244 1.00 30.42 213 VAL 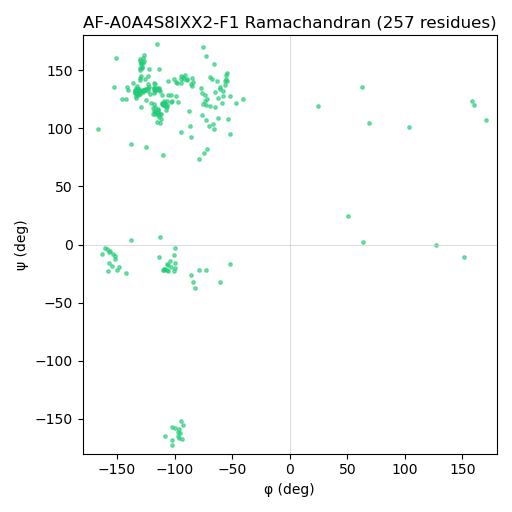A C 1
ATOM 1410 O O . VAL A 1 213 ? 33.288 -15.938 -20.008 1.00 30.42 213 VAL A O 1
ATOM 1413 N N . GLY A 1 214 ? 31.745 -17.407 -19.285 1.00 27.56 214 GLY A N 1
ATOM 1414 C CA . GLY A 1 214 ? 32.257 -17.644 -17.925 1.00 27.56 214 GLY A CA 1
ATOM 1415 C C . GLY A 1 214 ? 31.787 -16.709 -16.808 1.00 27.56 214 GLY A C 1
ATOM 1416 O O . GLY A 1 214 ? 32.351 -15.641 -16.600 1.00 27.56 214 GLY A O 1
ATOM 1417 N N . GLY A 1 215 ? 30.830 -17.185 -16.006 1.00 39.12 215 GLY A N 1
ATOM 1418 C CA . GLY A 1 215 ? 30.539 -16.629 -14.685 1.00 39.12 215 GLY A CA 1
ATOM 1419 C C . GLY A 1 215 ? 31.692 -16.819 -13.689 1.00 39.12 215 GLY A C 1
ATOM 1420 O O . GLY A 1 215 ? 32.499 -17.742 -13.807 1.00 39.12 215 GLY A O 1
ATOM 1421 N N . GLY A 1 216 ? 31.743 -15.951 -12.678 1.00 30.03 216 GLY A N 1
ATOM 1422 C CA . GLY A 1 216 ? 32.655 -16.083 -11.545 1.00 30.03 216 GLY A CA 1
ATOM 1423 C C . GLY A 1 216 ? 32.656 -14.841 -10.660 1.00 30.03 216 GLY A C 1
ATOM 1424 O O . GLY A 1 216 ? 33.209 -13.812 -11.038 1.00 30.03 216 GLY A O 1
ATOM 1425 N N . GLY A 1 217 ? 32.047 -14.953 -9.476 1.00 45.50 217 GLY A N 1
ATOM 1426 C CA . GLY A 1 217 ? 32.101 -13.934 -8.433 1.00 45.50 217 GLY A CA 1
ATOM 1427 C C . GLY A 1 217 ? 33.539 -13.578 -8.046 1.00 45.50 217 GLY A C 1
ATOM 1428 O O . GLY A 1 217 ? 34.423 -14.433 -7.982 1.00 45.50 217 GLY A O 1
ATOM 1429 N N . GLY A 1 218 ? 33.778 -12.299 -7.777 1.00 35.78 218 GLY A N 1
ATOM 1430 C CA . GLY A 1 218 ? 35.078 -11.815 -7.334 1.00 35.78 218 GLY A CA 1
ATOM 1431 C C . GLY A 1 218 ? 34.961 -10.405 -6.788 1.00 35.78 218 GLY A C 1
ATOM 1432 O O . GLY A 1 218 ? 34.930 -9.451 -7.560 1.00 35.78 218 GLY A O 1
ATOM 1433 N N . GLY A 1 219 ? 34.906 -10.291 -5.457 1.00 49.66 219 GLY A N 1
ATOM 1434 C CA . GLY A 1 219 ? 34.867 -9.022 -4.737 1.00 49.66 219 GLY A CA 1
ATOM 1435 C C . GLY A 1 219 ? 35.921 -8.047 -5.258 1.00 49.66 219 GLY A C 1
ATOM 1436 O O . GLY A 1 219 ? 37.122 -8.337 -5.288 1.00 49.66 219 GLY A O 1
ATOM 1437 N N . HIS A 1 220 ? 35.460 -6.886 -5.708 1.00 52.97 220 HIS A N 1
ATOM 1438 C CA . HIS A 1 220 ? 36.326 -5.837 -6.213 1.00 52.97 220 HIS A CA 1
ATOM 1439 C C . HIS A 1 220 ? 37.099 -5.244 -5.032 1.00 52.97 220 HIS A C 1
ATOM 1441 O O . HIS A 1 220 ? 36.562 -4.467 -4.252 1.00 52.97 220 HIS A O 1
ATOM 1447 N N . VAL A 1 221 ? 38.371 -5.619 -4.876 1.00 57.97 221 VAL A N 1
ATOM 1448 C CA . VAL A 1 221 ? 39.255 -4.988 -3.886 1.00 57.97 221 VAL A CA 1
ATOM 1449 C C . VAL A 1 221 ? 39.395 -3.507 -4.249 1.00 57.97 221 VAL A C 1
ATOM 1451 O O . VAL A 1 221 ? 40.009 -3.162 -5.269 1.00 57.97 221 VAL A O 1
ATOM 1454 N N . LEU A 1 222 ? 38.789 -2.648 -3.429 1.00 68.06 222 LEU A N 1
ATOM 1455 C CA . LEU A 1 222 ? 38.861 -1.198 -3.556 1.00 68.06 222 LEU A CA 1
ATOM 1456 C C . LEU A 1 222 ? 40.215 -0.711 -3.034 1.00 68.06 222 LEU A C 1
ATOM 1458 O O . LEU A 1 222 ? 40.692 -1.145 -1.986 1.00 68.06 222 LEU A O 1
ATOM 1462 N N . VAL A 1 223 ? 40.854 0.178 -3.787 1.00 66.50 223 VAL A N 1
ATOM 1463 C CA . VAL A 1 223 ? 42.137 0.789 -3.431 1.00 66.50 223 VAL A CA 1
ATOM 1464 C C . VAL A 1 223 ? 42.013 2.305 -3.484 1.00 66.50 223 VAL A C 1
ATOM 1466 O O . VAL A 1 223 ? 41.358 2.857 -4.370 1.00 66.50 223 VAL A O 1
ATOM 1469 N N . ALA A 1 224 ? 42.679 2.988 -2.555 1.00 70.31 224 ALA A N 1
ATOM 1470 C CA . ALA A 1 224 ? 42.726 4.442 -2.551 1.00 70.31 224 ALA A CA 1
ATOM 1471 C C . ALA A 1 224 ? 43.567 4.949 -3.737 1.00 70.31 224 ALA A C 1
ATOM 1473 O O . ALA A 1 224 ? 44.762 4.648 -3.856 1.00 70.31 224 ALA A O 1
ATOM 1474 N N . ALA A 1 225 ? 42.945 5.728 -4.620 1.00 70.94 225 ALA A N 1
ATOM 1475 C CA . ALA A 1 225 ? 43.608 6.379 -5.743 1.00 70.94 225 ALA A CA 1
ATOM 1476 C C . ALA A 1 225 ? 43.374 7.893 -5.705 1.00 70.94 225 ALA A C 1
ATOM 1478 O O . ALA A 1 225 ? 42.257 8.359 -5.492 1.00 70.94 225 ALA A O 1
ATOM 1479 N N . GLY A 1 226 ? 44.439 8.668 -5.907 1.00 69.62 226 GLY A N 1
ATOM 1480 C CA . GLY A 1 226 ? 44.389 10.128 -5.935 1.00 69.62 226 GLY A CA 1
ATOM 1481 C C . GLY A 1 226 ? 44.341 10.669 -7.361 1.00 69.62 226 GLY A C 1
ATOM 1482 O O . GLY A 1 226 ? 45.053 10.183 -8.246 1.00 69.62 226 GLY A O 1
ATOM 1483 N N . CYS A 1 227 ? 43.540 11.710 -7.596 1.00 71.44 227 CYS A N 1
ATOM 1484 C CA . CYS A 1 227 ? 43.567 12.456 -8.852 1.00 71.44 227 CYS A CA 1
ATOM 1485 C C . CYS A 1 227 ? 44.429 13.717 -8.717 1.00 71.44 227 CYS A C 1
ATOM 1487 O O . CYS A 1 227 ? 44.145 14.589 -7.902 1.00 71.44 227 CYS A O 1
ATOM 1489 N N . ARG A 1 228 ? 45.455 13.863 -9.564 1.00 65.88 228 ARG A N 1
ATOM 1490 C CA . ARG A 1 228 ? 46.361 15.029 -9.534 1.00 65.88 228 ARG A CA 1
ATOM 1491 C C . ARG A 1 228 ? 45.724 16.321 -10.067 1.00 65.88 228 ARG A C 1
ATOM 1493 O O . ARG A 1 228 ? 46.204 17.398 -9.745 1.00 65.88 228 ARG A O 1
ATOM 1500 N N . ALA A 1 229 ? 44.673 16.213 -10.880 1.00 64.19 229 ALA A N 1
ATOM 1501 C CA . ALA A 1 229 ? 43.945 17.369 -11.406 1.00 64.19 229 ALA A CA 1
ATOM 1502 C C . ALA A 1 229 ? 42.920 17.910 -10.399 1.00 64.19 229 ALA A C 1
ATOM 1504 O O . ALA A 1 229 ? 42.758 19.117 -10.273 1.00 64.19 229 ALA A O 1
ATOM 1505 N N . CYS A 1 230 ? 42.269 17.004 -9.667 1.00 68.62 230 CYS A N 1
ATOM 1506 C CA . CYS A 1 230 ? 41.181 17.329 -8.752 1.00 68.62 230 CYS A CA 1
ATOM 1507 C C . CYS A 1 230 ? 41.628 17.381 -7.268 1.00 68.62 230 CYS A C 1
ATOM 1509 O O . CYS A 1 230 ? 40.871 17.821 -6.413 1.00 68.62 230 CYS A O 1
ATOM 1511 N N . PHE A 1 231 ? 42.866 16.965 -6.952 1.00 69.44 231 PHE A N 1
ATOM 1512 C CA . PHE A 1 231 ? 43.425 16.862 -5.588 1.00 69.44 231 PHE A CA 1
ATOM 1513 C C . PHE A 1 231 ? 42.530 16.092 -4.592 1.00 69.44 231 PHE A C 1
ATOM 1515 O O . PHE A 1 231 ? 42.631 16.274 -3.382 1.00 69.44 231 PHE A O 1
ATOM 1522 N N . THR A 1 232 ? 41.673 15.202 -5.097 1.00 65.00 232 THR A N 1
ATOM 1523 C CA . THR A 1 232 ? 40.730 14.390 -4.315 1.00 65.00 232 THR A CA 1
ATOM 1524 C C . THR A 1 232 ? 41.104 12.910 -4.398 1.00 65.00 232 THR A C 1
ATOM 1526 O O . THR A 1 232 ? 41.683 12.460 -5.397 1.00 65.00 232 THR A O 1
ATOM 1529 N N . TYR A 1 233 ? 40.776 12.159 -3.347 1.00 72.31 233 TYR A N 1
ATOM 1530 C CA . TYR A 1 233 ? 40.998 10.717 -3.259 1.00 72.31 233 TYR A CA 1
ATOM 1531 C C . TYR A 1 233 ? 39.682 9.963 -3.421 1.00 72.31 233 TYR A C 1
ATOM 1533 O O . TYR A 1 233 ? 38.661 10.379 -2.882 1.00 72.31 233 TYR A O 1
ATOM 1541 N N . PHE A 1 234 ? 39.733 8.845 -4.141 1.00 69.25 234 PHE A N 1
ATOM 1542 C CA . PHE A 1 234 ? 38.582 7.996 -4.427 1.00 69.25 234 PHE A CA 1
ATOM 1543 C C . PHE A 1 234 ? 38.915 6.540 -4.100 1.00 69.25 234 PHE A C 1
ATOM 1545 O O . PHE A 1 234 ? 40.033 6.078 -4.358 1.00 69.25 234 PHE A O 1
ATOM 1552 N N . MET A 1 235 ? 37.941 5.814 -3.551 1.00 73.94 235 MET A N 1
ATOM 1553 C CA . MET A 1 235 ? 38.019 4.364 -3.387 1.00 73.94 235 MET A CA 1
ATOM 1554 C C . MET A 1 235 ? 37.528 3.722 -4.673 1.00 73.94 235 MET A C 1
ATOM 1556 O O . MET A 1 235 ? 36.333 3.693 -4.945 1.00 73.94 235 MET A O 1
ATOM 1560 N N . VAL A 1 236 ? 38.467 3.266 -5.495 1.00 65.62 236 VAL A N 1
ATOM 1561 C CA . VAL A 1 236 ? 38.155 2.725 -6.817 1.00 65.62 236 VAL A CA 1
ATOM 1562 C C . VAL A 1 236 ? 38.659 1.290 -6.943 1.00 65.62 236 VAL A C 1
ATOM 1564 O O . VAL A 1 236 ? 39.658 0.930 -6.310 1.00 65.62 236 VAL A O 1
ATOM 1567 N N . PRO A 1 237 ? 38.016 0.446 -7.768 1.00 68.88 237 PRO A N 1
ATOM 1568 C CA . PRO A 1 237 ? 38.531 -0.883 -8.062 1.00 68.88 237 PRO A CA 1
ATOM 1569 C C . PRO A 1 237 ? 39.965 -0.795 -8.593 1.00 68.88 237 PRO A C 1
ATOM 1571 O O . PRO A 1 237 ? 40.299 0.120 -9.344 1.00 68.88 237 PRO A O 1
ATOM 1574 N N . LYS A 1 238 ? 40.818 -1.780 -8.288 1.00 58.81 238 LYS A N 1
ATOM 1575 C CA . LYS A 1 238 ? 42.231 -1.820 -8.737 1.00 58.81 238 LYS A CA 1
ATOM 1576 C C . LYS A 1 238 ? 42.443 -1.635 -10.258 1.00 58.81 238 LYS A C 1
ATOM 1578 O O . LYS A 1 238 ? 43.560 -1.366 -10.689 1.00 58.81 238 LYS A O 1
ATOM 1583 N N . ARG A 1 239 ? 41.393 -1.804 -11.070 1.00 57.97 239 ARG A N 1
ATOM 1584 C CA . ARG A 1 239 ? 41.402 -1.668 -12.539 1.00 57.97 239 ARG A CA 1
ATOM 1585 C C . ARG A 1 239 ? 40.871 -0.318 -13.048 1.00 57.97 239 ARG A C 1
ATOM 1587 O O . ARG A 1 239 ? 40.879 -0.081 -14.251 1.00 57.97 239 ARG A O 1
ATOM 1594 N N . ALA A 1 240 ? 40.401 0.558 -12.162 1.00 60.50 240 ALA A N 1
ATOM 1595 C CA . ALA A 1 240 ? 39.880 1.868 -12.525 1.00 60.50 240 ALA A CA 1
ATOM 1596 C C . ALA A 1 240 ? 41.016 2.898 -12.567 1.00 60.50 240 ALA A C 1
ATOM 1598 O O . ALA A 1 240 ? 41.635 3.219 -11.554 1.00 60.50 240 ALA A O 1
ATOM 1599 N N . HIS A 1 241 ? 41.285 3.424 -13.761 1.00 61.00 241 HIS A N 1
ATOM 1600 C CA . HIS A 1 241 ? 42.381 4.367 -14.013 1.00 61.00 241 HIS A CA 1
ATOM 1601 C C . HIS A 1 241 ? 41.898 5.776 -14.385 1.00 61.00 241 HIS A C 1
ATOM 1603 O O . HIS A 1 241 ? 42.716 6.634 -14.725 1.00 61.00 241 HIS A O 1
ATOM 1609 N N . VAL A 1 242 ? 40.586 6.020 -14.312 1.00 68.00 242 VAL A N 1
ATOM 1610 C CA . VAL A 1 242 ? 39.927 7.255 -14.753 1.00 68.00 242 VAL A CA 1
ATOM 1611 C C . VAL A 1 242 ? 39.190 7.892 -13.578 1.00 68.00 242 VAL A C 1
ATOM 1613 O O . VAL A 1 242 ? 38.459 7.220 -12.858 1.00 68.00 242 VAL A O 1
ATOM 1616 N N . CYS A 1 243 ? 39.424 9.184 -13.367 1.00 64.12 243 CYS A N 1
ATOM 1617 C CA . CYS A 1 243 ? 38.845 9.979 -12.295 1.00 64.12 243 CYS A CA 1
ATOM 1618 C C . CYS A 1 243 ? 37.372 10.268 -12.604 1.00 64.12 243 CYS A C 1
ATOM 1620 O O . CYS A 1 243 ? 37.114 10.893 -13.637 1.00 64.12 243 CYS A O 1
ATOM 1622 N N . PRO A 1 244 ? 36.430 9.909 -11.714 1.00 65.94 244 PRO A N 1
ATOM 1623 C CA . PRO A 1 244 ? 35.005 10.157 -11.932 1.00 65.94 244 PRO A CA 1
ATOM 1624 C C . PRO A 1 244 ? 34.675 11.647 -12.080 1.00 65.94 244 PRO A C 1
ATOM 1626 O O . PRO A 1 244 ? 33.782 12.012 -12.830 1.00 65.94 244 PRO A O 1
ATOM 1629 N N . SER A 1 245 ? 35.421 12.522 -11.399 1.00 62.53 245 SER A N 1
ATOM 1630 C CA . SER A 1 245 ? 35.099 13.954 -11.341 1.00 62.53 245 SER A CA 1
ATOM 1631 C C . SER A 1 245 ? 35.650 14.780 -12.500 1.00 62.53 245 SER A C 1
ATOM 1633 O O . SER A 1 245 ? 35.122 15.845 -12.793 1.00 62.53 245 SER A O 1
ATOM 1635 N N . CYS A 1 246 ? 36.739 14.349 -13.137 1.00 69.12 246 CYS A N 1
ATOM 1636 C CA . CYS A 1 246 ? 37.394 15.154 -14.174 1.00 69.12 246 CYS A CA 1
ATOM 1637 C C . CYS A 1 246 ? 37.846 14.362 -15.404 1.00 69.12 246 CYS A C 1
ATOM 1639 O O . CYS A 1 246 ? 38.531 14.915 -16.262 1.00 69.12 246 CYS A O 1
ATOM 1641 N N . GLY A 1 247 ? 37.543 13.061 -15.483 1.00 64.31 247 GLY A N 1
ATOM 1642 C CA . GLY A 1 247 ? 37.987 12.182 -16.575 1.00 64.31 247 GLY A CA 1
ATOM 1643 C C . GLY A 1 247 ? 39.511 12.004 -16.669 1.00 64.31 247 GLY A C 1
ATOM 1644 O O . GLY A 1 247 ? 40.013 11.335 -17.568 1.00 64.31 247 GLY A O 1
ATOM 1645 N N . GLY A 1 248 ? 40.273 12.608 -15.751 1.00 69.44 248 GLY A N 1
ATOM 1646 C CA . GLY A 1 248 ? 41.730 12.542 -15.705 1.00 69.44 248 GLY A CA 1
ATOM 1647 C C . GLY A 1 248 ? 42.247 11.203 -15.184 1.00 69.44 248 GLY A C 1
ATOM 1648 O O . GLY A 1 248 ? 41.505 10.386 -14.654 1.00 69.44 248 GLY A O 1
ATOM 1649 N N . ARG A 1 249 ? 43.554 10.968 -15.288 1.00 72.06 249 ARG A N 1
ATOM 1650 C CA . ARG A 1 249 ? 44.167 9.698 -14.873 1.00 72.06 249 ARG A CA 1
ATOM 1651 C C . ARG A 1 249 ? 44.301 9.605 -13.343 1.00 72.06 249 ARG A C 1
ATOM 1653 O O . ARG A 1 249 ? 44.816 10.537 -12.720 1.00 72.06 249 ARG A O 1
ATOM 1660 N N . LEU A 1 250 ? 43.857 8.497 -12.749 1.00 67.62 250 LEU A N 1
ATOM 1661 C CA . LEU A 1 250 ? 44.012 8.208 -11.316 1.00 67.62 250 LEU A CA 1
ATOM 1662 C C . LEU A 1 250 ? 45.383 7.587 -11.022 1.00 67.62 250 LEU A C 1
ATOM 1664 O O . LEU A 1 250 ? 45.869 6.741 -11.773 1.00 67.62 250 LEU A O 1
ATOM 1668 N N . PHE A 1 251 ? 45.995 7.992 -9.911 1.00 65.06 251 PHE A N 1
ATOM 1669 C CA . PHE A 1 251 ? 47.245 7.425 -9.412 1.00 65.06 251 PHE A CA 1
ATOM 1670 C C . PHE A 1 251 ? 46.952 6.586 -8.171 1.00 65.06 251 PHE A C 1
ATOM 1672 O O . PHE A 1 251 ? 46.520 7.112 -7.147 1.00 65.06 251 PHE A O 1
ATOM 1679 N N . HIS A 1 252 ? 47.188 5.278 -8.254 1.00 64.62 252 HIS A N 1
ATOM 1680 C CA . HIS A 1 252 ? 47.069 4.394 -7.098 1.00 64.62 252 HIS A CA 1
ATOM 1681 C C . HIS A 1 252 ? 48.238 4.652 -6.145 1.00 64.62 252 HIS A C 1
ATOM 1683 O O . HIS A 1 252 ? 49.397 4.567 -6.559 1.00 64.62 252 HIS A O 1
ATOM 1689 N N . LEU A 1 253 ? 47.949 4.946 -4.875 1.00 58.78 253 LEU A N 1
ATOM 1690 C CA . LEU A 1 253 ? 48.980 5.054 -3.842 1.00 58.78 253 LEU A CA 1
ATOM 1691 C C . LEU A 1 253 ? 49.378 3.636 -3.407 1.00 58.78 253 LEU A C 1
ATOM 1693 O O . LEU A 1 253 ? 49.000 3.143 -2.349 1.00 58.78 253 LEU A O 1
ATOM 1697 N N . GLY A 1 254 ? 50.114 2.949 -4.280 1.00 49.84 254 GLY A N 1
ATOM 1698 C CA . GLY A 1 254 ? 50.808 1.717 -3.940 1.00 49.84 254 GLY A CA 1
ATOM 1699 C C . GLY A 1 254 ? 52.001 2.045 -3.051 1.00 49.84 254 GLY A C 1
ATOM 1700 O O . GLY A 1 254 ? 52.885 2.799 -3.452 1.00 49.84 254 GLY A O 1
ATOM 1701 N N . ASN A 1 255 ? 52.010 1.494 -1.841 1.00 43.41 255 ASN A N 1
ATOM 1702 C CA . ASN A 1 255 ? 53.127 1.558 -0.908 1.00 43.41 255 ASN A CA 1
ATOM 1703 C C . ASN A 1 255 ? 54.411 1.055 -1.605 1.00 43.41 255 ASN A C 1
ATOM 1705 O O . ASN A 1 255 ? 54.546 -0.142 -1.855 1.00 43.41 255 ASN A O 1
ATOM 1709 N N . ASN A 1 256 ? 55.346 1.954 -1.931 1.00 41.84 256 ASN A N 1
ATOM 1710 C CA . ASN A 1 256 ? 56.711 1.584 -2.308 1.00 41.84 256 ASN A CA 1
ATOM 1711 C C . ASN A 1 256 ? 57.440 1.101 -1.048 1.00 41.84 256 ASN A C 1
ATOM 1713 O O . ASN A 1 256 ? 58.167 1.850 -0.401 1.00 41.84 256 ASN A O 1
ATOM 1717 N N . GLY A 1 257 ? 57.214 -0.163 -0.702 1.00 40.19 257 GLY A N 1
ATOM 1718 C CA . GLY A 1 257 ? 58.076 -0.932 0.180 1.00 40.19 257 GLY A CA 1
ATOM 1719 C C . GLY A 1 257 ? 59.080 -1.735 -0.644 1.00 40.19 257 GLY A C 1
ATOM 1720 O O . GLY A 1 257 ? 58.762 -2.831 -1.084 1.00 40.19 257 GLY A O 1
ATOM 1721 N N . SER A 1 258 ? 60.283 -1.176 -0.787 1.00 36.53 258 SER A N 1
ATOM 1722 C CA . SER A 1 258 ? 61.563 -1.901 -0.854 1.00 36.53 258 SER A CA 1
ATOM 1723 C C . SER A 1 258 ? 61.874 -2.764 -2.087 1.00 36.53 258 SER A C 1
ATOM 1725 O O . SER A 1 258 ? 61.476 -3.924 -2.175 1.00 36.53 258 SER A O 1
ATOM 1727 N N . SER A 1 259 ? 62.753 -2.250 -2.951 1.00 34.03 259 SER A N 1
ATOM 1728 C CA . SER A 1 259 ? 64.036 -2.877 -3.339 1.00 34.03 259 SER A CA 1
ATOM 1729 C C . SER A 1 259 ? 64.940 -1.814 -3.951 1.00 34.03 259 SER A C 1
ATOM 1731 O O . SER A 1 259 ? 64.496 -1.192 -4.941 1.00 34.03 259 SER A O 1
#

InterPro domains:
  IPR034450 Adipogenesis regulatory factor [PTHR39227] (23-183)

Secondary structure (DSSP, 8-state):
--PPPPP-PPPPPPPPPP--EEEEEE-SSS-EEEEEE-SSS-EEEEEE-SSS-EEEEEE-SSS-EEEEEE-SSS-EEEEEE-SSS-EEEEEE-SSS-EEEEEE-SSS-EEEEEEESSS-EEEEEE-SSS-EEEEEEESSS-EEEEEE-SSS-EEEEEEESSS-EEEEEE-SSS-EEEEEEESSS-EEEEE-STT-EEEEEE--------------------EEEEEETTT--EEEEETT--B-TTTSPBEEE-------

Organism: Musa balbisiana (NCBI:txid52838)